Protein AF-A0A7S0V007-F1 (afdb_monomer_lite)

Secondary structure (DSSP, 8-state):
-----EEEEEEEE------SS-----PPP--PPPP--------------PPP-PPPPHHHHHHHHHHHHHHHHHHHHHHHHHHHHT-HHHHHHHHHHH-S-GGG-HHHHHHHHHHH-HHIIIIITTTS-------HHHHHHHTTSS-HHHHHHHGGGSBTTTEEEEEE-TTSS--EEEEESS--SSTTSBPPHHHHHHHHTTSEEEETTHHHH-HHHHHHHHHHHHHH-S-EEEEEEEE-TT-S-SS-S---SSEEEEEEEES-------PPPPGGG--

Foldseek 3Di:
DPAQWWKKKKKFFDPPDPPDDDPDPDDDDDDDDDDDDDDDDDDDDDDDDDPDPDDPDPVRVVVVVVVVVVVVVVVVVVVVVVVVVPPVVVVVVVCVVVVDPPVRQLLLVVLQVLLVDPCNVPPNPPHDDDDPPPPPSQPPCLAQLDDLVLCQVFQQQAFQLQKWFWDQDPVPPRDIDTHTQDDDPDRRGGRHSVSVVVSQVHAKMKRWQCLVRRVSNVSNQVSNCVNVVTHMIIMMIIHHPPDPDRDPDDDDPTDIDMGTHGHDDDDDDDPDDDPVPPD

InterPro domains:
  IPR003347 JmjC domain [PF08007] (230-271)
  IPR039994 Histone lysine demethylase/ribosomal histidine hydroxylase NO66-like [PTHR13096] (100-275)

Structure (mmCIF, N/CA/C/O backbone):
data_AF-A0A7S0V007-F1
#
_entry.id   AF-A0A7S0V007-F1
#
loop_
_atom_site.group_PDB
_atom_site.id
_atom_site.type_symbol
_atom_site.label_atom_id
_atom_site.label_alt_id
_atom_site.label_comp_id
_atom_site.label_asym_id
_atom_site.label_entity_id
_atom_site.label_seq_id
_atom_site.pdbx_PDB_ins_code
_atom_site.Cartn_x
_atom_site.Cartn_y
_atom_site.Cartn_z
_atom_site.occupancy
_atom_site.B_iso_or_equiv
_atom_site.auth_seq_id
_atom_site.auth_comp_id
_atom_site.auth_asym_id
_atom_site.auth_atom_id
_atom_site.pdbx_PDB_model_num
ATOM 1 N N . MET A 1 1 ? 2.173 10.850 -22.622 1.00 29.84 1 MET A N 1
ATOM 2 C CA . MET A 1 1 ? 1.555 9.510 -22.523 1.00 29.84 1 MET A CA 1
ATOM 3 C C . MET A 1 1 ? 1.143 9.301 -21.078 1.00 29.84 1 MET A C 1
ATOM 5 O O . MET A 1 1 ? 2.007 9.082 -20.243 1.00 29.84 1 MET A O 1
ATOM 9 N N . THR A 1 2 ? -0.140 9.446 -20.757 1.00 27.94 2 THR A N 1
ATOM 10 C CA . THR A 1 2 ? -0.681 9.077 -19.444 1.00 27.94 2 THR A CA 1
ATOM 11 C C . THR A 1 2 ? -0.760 7.552 -19.390 1.00 27.94 2 THR A C 1
ATOM 13 O O . THR A 1 2 ? -1.576 6.925 -20.060 1.00 27.94 2 THR A O 1
ATOM 16 N N . CYS A 1 3 ? 0.196 6.932 -18.700 1.00 28.17 3 CYS A N 1
ATOM 17 C CA . CYS A 1 3 ? 0.261 5.483 -18.553 1.00 28.17 3 CYS A CA 1
ATOM 18 C C . CYS A 1 3 ? -0.773 5.069 -17.493 1.00 28.17 3 CYS A C 1
ATOM 20 O O . CYS A 1 3 ? -0.617 5.428 -16.329 1.00 28.17 3 CYS A O 1
ATOM 22 N N . ASN A 1 4 ? -1.824 4.342 -17.888 1.00 32.50 4 ASN A N 1
ATOM 23 C CA . ASN A 1 4 ? -2.876 3.821 -17.000 1.00 32.50 4 ASN A CA 1
ATOM 24 C C . ASN A 1 4 ? -2.352 2.644 -16.154 1.00 32.50 4 ASN A C 1
ATOM 26 O O . ASN A 1 4 ? -2.806 1.508 -16.294 1.00 32.50 4 ASN A O 1
ATOM 30 N N . LEU A 1 5 ? -1.336 2.894 -15.332 1.00 34.47 5 LEU A N 1
ATOM 31 C CA . LEU A 1 5 ? -0.821 1.932 -14.366 1.00 34.47 5 LEU A CA 1
ATOM 32 C C . LEU A 1 5 ? -1.650 1.999 -13.086 1.00 34.47 5 LEU A C 1
ATOM 34 O O . LEU A 1 5 ? -2.113 3.061 -12.672 1.00 34.47 5 LEU A O 1
ATOM 38 N N . LEU A 1 6 ? -1.854 0.835 -12.480 1.00 46.12 6 LEU A N 1
ATOM 39 C CA . LEU A 1 6 ? -2.609 0.705 -11.249 1.00 46.12 6 LEU A CA 1
ATOM 40 C C . LEU A 1 6 ? -1.677 0.820 -10.050 1.00 46.12 6 LEU A C 1
ATOM 42 O O . LEU A 1 6 ? -0.717 0.052 -9.971 1.00 46.12 6 LEU A O 1
ATOM 46 N N . LEU A 1 7 ? -2.033 1.673 -9.091 1.00 47.06 7 LEU A N 1
ATOM 47 C CA . LEU A 1 7 ? -1.313 1.814 -7.833 1.00 47.06 7 LEU A CA 1
ATOM 48 C C . LEU A 1 7 ? -2.247 1.637 -6.637 1.00 47.06 7 LEU A C 1
ATOM 50 O O . LEU A 1 7 ? -3.167 2.432 -6.447 1.00 47.06 7 LEU A O 1
ATOM 54 N N . ALA A 1 8 ? -2.003 0.604 -5.830 1.00 56.88 8 ALA A N 1
ATOM 55 C CA . ALA A 1 8 ? -2.674 0.405 -4.551 1.00 56.88 8 ALA A CA 1
ATOM 56 C C . ALA A 1 8 ? -1.653 0.497 -3.412 1.00 56.88 8 ALA A C 1
ATOM 58 O O . ALA A 1 8 ? -0.653 -0.222 -3.399 1.00 56.88 8 ALA A O 1
ATOM 59 N N . VAL A 1 9 ? -1.925 1.375 -2.454 1.00 58.59 9 VAL A N 1
ATOM 60 C CA . VAL A 1 9 ? -1.206 1.455 -1.185 1.00 58.59 9 VAL A CA 1
ATOM 61 C C . VAL A 1 9 ? -1.954 0.556 -0.209 1.00 58.59 9 VAL A C 1
ATOM 63 O O . VAL A 1 9 ? -3.102 0.828 0.137 1.00 58.59 9 VAL A O 1
ATOM 66 N N . ILE A 1 10 ? -1.333 -0.547 0.200 1.00 65.75 10 ILE A N 1
ATOM 67 C CA . ILE A 1 10 ? -1.892 -1.426 1.224 1.00 65.75 10 ILE A CA 1
ATOM 68 C C . ILE A 1 10 ? -1.185 -1.113 2.531 1.00 65.75 10 ILE A C 1
ATOM 70 O O . ILE A 1 10 ? 0.023 -1.308 2.661 1.00 65.75 10 ILE A O 1
ATOM 74 N N . VAL A 1 11 ? -1.952 -0.625 3.497 1.00 58.81 11 VAL A N 1
ATOM 75 C CA . VAL A 1 11 ? -1.478 -0.359 4.850 1.00 58.81 11 VAL A CA 1
ATOM 76 C C . VAL A 1 11 ? -1.956 -1.497 5.736 1.00 58.81 11 VAL A C 1
ATOM 78 O O . VAL A 1 11 ? -3.146 -1.628 6.008 1.00 58.81 11 VAL A O 1
ATOM 81 N N . ALA A 1 12 ? -1.032 -2.351 6.150 1.00 53.41 12 ALA A N 1
ATOM 82 C CA . ALA A 1 12 ? -1.289 -3.441 7.073 1.00 53.41 12 ALA A CA 1
ATOM 83 C C . ALA A 1 12 ? -1.041 -2.966 8.510 1.00 53.41 12 ALA A C 1
ATOM 85 O O . ALA A 1 12 ? 0.052 -2.507 8.842 1.00 53.41 12 ALA A O 1
ATOM 86 N N . ALA A 1 13 ? -2.041 -3.109 9.373 1.00 39.22 13 ALA A N 1
ATOM 87 C CA . ALA A 1 13 ? -1.898 -2.952 10.812 1.00 39.22 13 ALA A CA 1
ATOM 88 C C . ALA A 1 13 ? -1.790 -4.348 11.441 1.00 39.22 13 ALA A C 1
ATOM 90 O O . ALA A 1 13 ? -2.6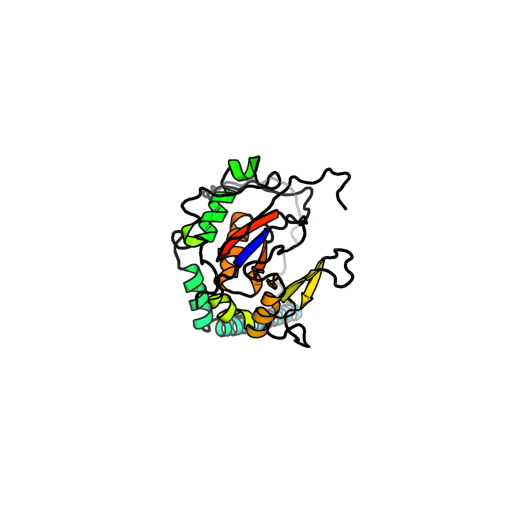65 -5.202 11.296 1.00 39.22 13 ALA A O 1
ATOM 91 N N . CYS A 1 14 ? -0.677 -4.605 12.120 1.00 30.52 14 CYS A N 1
ATOM 92 C CA . CYS A 1 14 ? -0.416 -5.889 12.756 1.00 30.52 14 CYS A CA 1
ATOM 93 C C . CYS A 1 14 ? -0.934 -5.871 14.198 1.00 30.52 14 CYS A C 1
ATOM 95 O O . CYS A 1 14 ? -0.300 -5.287 15.078 1.00 30.52 14 CYS A O 1
ATOM 97 N N . LEU A 1 15 ? -2.009 -6.607 14.484 1.00 33.56 15 LEU A N 1
ATOM 98 C CA . LEU A 1 15 ? -2.248 -7.118 15.834 1.00 33.56 15 LEU A CA 1
ATOM 99 C C . LEU A 1 15 ? -1.273 -8.277 16.079 1.00 33.56 15 LEU A C 1
ATOM 101 O O . LEU A 1 15 ? -1.602 -9.447 15.889 1.00 33.56 15 LEU A O 1
ATOM 105 N N . LEU A 1 16 ? -0.037 -7.968 16.477 1.00 29.03 16 LEU A N 1
ATOM 106 C CA . LEU A 1 16 ? 0.820 -8.998 17.062 1.00 29.03 16 LEU A CA 1
ATOM 107 C C . LEU A 1 16 ? 0.139 -9.463 18.351 1.00 29.03 16 LEU A C 1
ATOM 109 O O . LEU A 1 16 ? -0.187 -8.638 19.200 1.00 29.03 16 LEU A O 1
ATOM 113 N N . GLY A 1 17 ? -0.134 -10.766 18.445 1.00 30.41 17 GLY A N 1
ATOM 114 C CA . GLY A 1 17 ? -0.967 -11.399 19.466 1.00 30.41 17 GLY A CA 1
ATOM 115 C C . GLY A 1 17 ? -0.589 -11.081 20.913 1.00 30.41 17 GLY A C 1
ATOM 116 O O . GLY A 1 17 ? 0.005 -11.902 21.602 1.00 30.41 17 GLY A O 1
ATOM 117 N N . LEU A 1 18 ? -1.040 -9.931 21.407 1.00 28.52 18 LEU A N 1
ATOM 118 C CA . LEU A 1 18 ? -1.223 -9.639 22.820 1.00 28.52 18 LEU A CA 1
ATOM 119 C C . LEU A 1 18 ? -2.591 -10.182 23.235 1.00 28.52 18 LEU A C 1
ATOM 121 O O . LEU A 1 18 ? -3.541 -9.450 23.514 1.00 28.52 18 LEU A O 1
ATOM 125 N N . THR A 1 19 ? -2.714 -11.507 23.261 1.00 34.88 19 THR A N 1
ATOM 126 C CA . THR A 1 19 ? -3.767 -12.135 24.053 1.00 34.88 19 THR A CA 1
ATOM 127 C C . THR A 1 19 ? -3.473 -11.830 25.521 1.00 34.88 19 THR A C 1
ATOM 129 O O . THR A 1 19 ? -2.542 -12.381 26.095 1.00 34.88 19 THR A O 1
ATOM 132 N N . HIS A 1 20 ? -4.281 -10.933 26.089 1.00 35.91 20 HIS A N 1
ATOM 133 C CA . HIS A 1 20 ? -4.373 -10.594 27.514 1.00 35.91 20 HIS A CA 1
ATOM 134 C C . HIS A 1 20 ? -3.161 -9.878 28.131 1.00 35.91 20 HIS A C 1
ATOM 136 O O . HIS A 1 20 ? -2.373 -10.490 28.839 1.00 35.91 20 HIS A O 1
ATOM 142 N N . ALA A 1 21 ? -3.089 -8.553 27.965 1.00 35.03 21 ALA A N 1
ATOM 143 C CA . ALA A 1 21 ? -3.032 -7.589 29.076 1.00 35.03 21 ALA A CA 1
ATOM 144 C C . ALA A 1 21 ? -2.819 -6.157 28.543 1.00 35.03 21 ALA A C 1
ATOM 146 O O . ALA A 1 21 ? -1.992 -5.933 27.670 1.00 35.03 21 ALA A O 1
ATOM 147 N N . PHE A 1 22 ? -3.547 -5.200 29.130 1.00 32.41 22 PHE A N 1
ATOM 148 C CA . PHE A 1 22 ? -3.401 -3.742 28.984 1.00 32.41 22 PHE A CA 1
ATOM 149 C C . PHE A 1 22 ? -3.787 -3.099 27.641 1.00 32.41 22 PHE A C 1
ATOM 151 O O . PHE A 1 22 ? -2.962 -2.514 26.952 1.00 32.41 22 PHE A O 1
ATOM 158 N N . ALA A 1 23 ? -5.093 -3.033 27.372 1.00 29.19 23 ALA A N 1
ATOM 159 C CA . ALA A 1 23 ? -5.655 -1.811 26.796 1.00 29.19 23 ALA A CA 1
ATOM 160 C C . ALA A 1 23 ? -6.138 -0.925 27.963 1.00 29.19 23 ALA A C 1
ATOM 162 O O . ALA A 1 23 ? -7.141 -1.272 28.594 1.00 29.19 23 ALA A O 1
ATOM 163 N N . PRO A 1 24 ? -5.448 0.170 28.335 1.00 33.00 24 PRO A N 1
ATOM 164 C CA . PRO A 1 24 ? -6.061 1.163 29.203 1.00 33.00 24 PRO A CA 1
ATOM 165 C C . PRO A 1 24 ? -7.106 1.948 28.389 1.00 33.00 24 PRO A C 1
ATOM 167 O O . PRO A 1 24 ? -6.925 2.152 27.187 1.00 33.00 24 PRO A O 1
ATOM 170 N N . PRO A 1 25 ? -8.210 2.396 29.009 1.00 36.44 25 PRO A N 1
ATOM 171 C CA . PRO A 1 25 ? -9.193 3.208 28.310 1.00 36.44 25 PRO A CA 1
ATOM 172 C C . PRO A 1 25 ? -8.555 4.538 27.893 1.00 36.44 25 PRO A C 1
ATOM 174 O O . PRO A 1 25 ? -7.827 5.152 28.677 1.00 36.44 25 PRO A O 1
ATOM 177 N N . LEU A 1 26 ? -8.859 4.983 26.672 1.00 36.09 26 LEU A N 1
ATOM 178 C CA . LEU A 1 26 ? -8.547 6.321 26.168 1.00 36.09 26 LEU A CA 1
ATOM 179 C C . LEU A 1 26 ? -9.011 7.365 27.203 1.00 36.09 26 LEU A C 1
ATOM 181 O O . LEU A 1 26 ? -10.211 7.556 27.406 1.00 36.09 26 LEU A O 1
ATOM 185 N N . ARG A 1 27 ? -8.068 8.002 27.911 1.00 34.12 27 ARG A N 1
ATOM 186 C CA . ARG A 1 27 ? -8.356 9.079 28.871 1.00 34.12 27 ARG A CA 1
ATOM 187 C C . ARG A 1 27 ? -8.367 10.429 28.158 1.00 34.12 27 ARG A C 1
ATOM 189 O O . ARG A 1 27 ? -7.427 10.768 27.448 1.00 34.12 27 ARG A O 1
ATOM 196 N N . ALA A 1 28 ? -9.424 11.197 28.413 1.00 34.75 28 ALA A N 1
ATOM 197 C CA . ALA A 1 28 ? -9.561 12.608 28.056 1.00 34.75 28 ALA A CA 1
ATOM 198 C C . ALA A 1 28 ? -8.486 13.491 28.742 1.00 34.75 28 ALA A C 1
ATOM 200 O O . ALA A 1 28 ? -7.957 13.097 29.789 1.00 34.75 28 ALA A O 1
ATOM 201 N N . PRO A 1 29 ? -8.159 14.679 28.194 1.00 38.47 29 PRO A N 1
ATOM 202 C CA . PRO A 1 29 ? -7.025 15.471 28.656 1.00 38.47 29 PRO A CA 1
ATOM 203 C C . PRO A 1 29 ? -7.335 16.314 29.910 1.00 38.47 29 PRO A C 1
ATOM 205 O O . PRO A 1 29 ? -8.337 17.014 29.985 1.00 38.47 29 PRO A O 1
ATOM 208 N N . PHE A 1 30 ? -6.402 16.228 30.865 1.00 32.28 30 PHE A N 1
ATOM 209 C CA . PHE A 1 30 ? -5.948 17.227 31.846 1.00 32.28 30 PHE A CA 1
ATOM 210 C C . PHE A 1 30 ? -6.975 18.095 32.608 1.00 32.28 30 PHE A C 1
ATOM 212 O O . PHE A 1 30 ? -7.340 19.188 32.187 1.00 32.28 30 PHE A O 1
ATOM 219 N N . GLY A 1 31 ? -7.282 17.669 33.842 1.00 30.53 31 GLY A N 1
ATOM 220 C CA . GLY A 1 31 ? -7.688 18.535 34.957 1.00 30.53 31 GLY A CA 1
ATOM 221 C C . GLY A 1 31 ? -6.542 18.683 35.974 1.00 30.53 31 GLY A C 1
ATOM 222 O O . GLY A 1 31 ? -5.837 17.715 36.253 1.00 30.53 31 GLY A O 1
ATOM 223 N N . ALA A 1 32 ? -6.343 19.905 36.473 1.00 33.62 32 ALA A N 1
ATOM 224 C CA . ALA A 1 32 ? -5.236 20.383 37.314 1.00 33.62 32 ALA A CA 1
ATOM 225 C C . ALA A 1 32 ? -5.002 19.614 38.642 1.00 33.62 32 ALA A C 1
ATOM 227 O O . ALA A 1 32 ? -5.929 18.995 39.166 1.00 33.62 32 ALA A O 1
ATOM 228 N N . PRO A 1 33 ? -3.795 19.695 39.250 1.00 35.41 33 PRO A N 1
ATOM 229 C CA . PRO A 1 33 ? -3.521 19.044 40.526 1.00 35.41 33 PRO A CA 1
ATOM 230 C C . PRO A 1 33 ? -3.997 19.891 41.715 1.00 35.41 33 PRO A C 1
ATOM 232 O O . PRO A 1 33 ? -3.494 20.984 41.968 1.00 35.41 33 PRO A O 1
ATOM 235 N N . SER A 1 34 ? -4.918 19.335 42.499 1.00 32.75 34 SER A N 1
ATOM 236 C CA . SER A 1 34 ? -5.174 19.737 43.882 1.00 32.75 34 SER A CA 1
ATOM 237 C C . SER A 1 34 ? -4.339 18.875 44.837 1.00 32.75 34 SER A C 1
ATOM 239 O O . SER A 1 34 ? -4.504 17.656 44.893 1.00 32.75 34 SER A O 1
ATOM 241 N N . THR A 1 35 ? -3.467 19.508 45.620 1.00 37.22 35 THR A N 1
ATOM 242 C CA . THR A 1 35 ? -2.984 19.021 46.929 1.00 37.22 35 THR A CA 1
ATOM 243 C C . THR A 1 35 ? -4.184 18.735 47.855 1.00 37.22 35 THR A C 1
ATOM 245 O O . THR A 1 35 ? -5.215 19.388 47.669 1.00 37.22 35 THR A O 1
ATOM 248 N N . PRO A 1 36 ? -4.108 17.830 48.871 1.00 45.50 36 PRO A N 1
ATOM 249 C CA . PRO A 1 36 ? -3.311 18.132 50.072 1.00 45.50 36 PRO A CA 1
ATOM 250 C C . PRO A 1 36 ? -2.830 16.957 50.979 1.00 45.50 36 PRO A C 1
ATOM 252 O O . PRO A 1 36 ? -3.256 15.815 50.887 1.00 45.50 36 PRO A O 1
ATOM 255 N N . PHE A 1 37 ? -1.972 17.349 51.930 1.00 30.16 37 PHE A N 1
ATOM 256 C CA . PHE A 1 37 ? -1.904 16.938 53.347 1.00 30.16 37 PHE A CA 1
ATOM 257 C C . PHE A 1 37 ? -1.515 15.509 53.807 1.00 30.16 37 PHE A C 1
ATOM 259 O O . PHE A 1 37 ? -2.292 14.563 53.822 1.00 30.16 37 PHE A O 1
ATOM 266 N N . ILE A 1 38 ? -0.295 15.472 54.360 1.00 37.91 38 ILE A N 1
ATOM 267 C CA . ILE A 1 38 ? 0.223 14.836 55.593 1.00 37.91 38 ILE A CA 1
ATOM 268 C C . ILE A 1 38 ? -0.746 13.991 56.451 1.00 37.91 38 ILE A C 1
ATOM 270 O O . ILE A 1 38 ? -1.718 14.510 56.998 1.00 37.91 38 ILE A O 1
ATOM 274 N N . LYS A 1 39 ? -0.287 12.781 56.821 1.00 32.50 39 LYS A N 1
ATOM 275 C CA . LYS A 1 39 ? -0.414 12.251 58.195 1.00 32.50 39 LYS A CA 1
ATOM 276 C C . LYS A 1 39 ? 0.873 11.549 58.660 1.00 32.50 39 LYS A C 1
ATOM 278 O O . LYS A 1 39 ? 1.342 10.601 58.042 1.00 32.50 39 LYS A O 1
ATOM 283 N N . ARG A 1 40 ? 1.428 12.065 59.763 1.00 38.84 40 ARG A N 1
ATOM 284 C CA . ARG A 1 40 ? 2.436 11.450 60.644 1.00 38.84 40 ARG A CA 1
ATOM 285 C C . ARG A 1 40 ? 1.748 10.470 61.592 1.00 38.84 40 ARG A C 1
ATOM 287 O O . ARG A 1 40 ? 0.769 10.890 62.188 1.00 38.84 40 ARG A O 1
ATOM 294 N N . GLU A 1 41 ? 2.370 9.320 61.846 1.00 33.47 41 GLU A N 1
ATOM 295 C CA . GLU A 1 41 ? 2.436 8.572 63.123 1.00 33.47 41 GLU A CA 1
ATOM 296 C C . GLU A 1 41 ? 3.593 7.555 62.989 1.00 33.47 41 GLU A C 1
ATOM 298 O O . GLU A 1 41 ? 3.948 7.194 61.873 1.00 33.47 41 GLU A O 1
ATOM 303 N N . ALA A 1 42 ? 4.230 6.979 64.004 1.00 38.28 42 ALA A N 1
ATOM 304 C CA . ALA A 1 42 ? 4.681 7.393 65.327 1.00 38.28 42 ALA A CA 1
ATOM 305 C C . ALA A 1 42 ? 5.699 6.310 65.767 1.00 38.28 42 ALA A C 1
ATOM 307 O O . ALA A 1 42 ? 5.571 5.152 65.385 1.00 38.28 42 ALA A O 1
ATOM 308 N N . GLY A 1 43 ? 6.670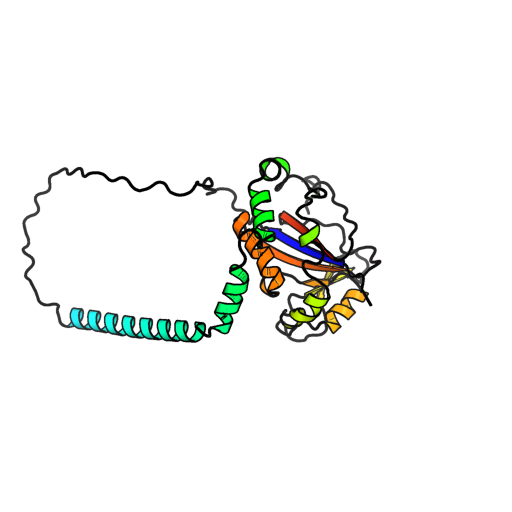 6.666 66.613 1.00 37.22 43 GLY A N 1
ATOM 309 C CA . GLY A 1 43 ? 7.306 5.710 67.533 1.00 37.22 43 GLY A CA 1
ATOM 310 C C . GLY A 1 43 ? 8.482 4.872 67.013 1.00 37.22 43 GLY A C 1
ATOM 311 O O . GLY A 1 43 ? 8.317 3.780 66.488 1.00 37.22 43 GLY A O 1
ATOM 312 N N . GLY A 1 44 ? 9.705 5.318 67.312 1.00 36.12 44 GLY A N 1
ATOM 313 C CA . GLY A 1 44 ? 10.900 4.481 67.181 1.00 36.12 44 GLY A CA 1
ATOM 314 C C . GLY A 1 44 ? 12.166 5.175 67.669 1.00 36.12 44 GLY A C 1
ATOM 315 O O . GLY A 1 44 ? 12.909 5.745 66.877 1.00 36.12 44 GLY A O 1
ATOM 316 N N . ARG A 1 45 ? 12.425 5.141 68.985 1.00 49.16 45 ARG A N 1
ATOM 317 C CA . ARG A 1 45 ? 13.684 5.611 69.590 1.00 49.16 45 ARG A CA 1
ATOM 318 C C . ARG A 1 45 ? 14.870 4.852 68.981 1.00 49.16 45 ARG A C 1
ATOM 320 O O . ARG A 1 45 ? 15.081 3.687 69.306 1.00 49.16 45 ARG A O 1
ATOM 327 N N . ARG A 1 46 ? 15.699 5.526 68.181 1.00 44.25 46 ARG A N 1
ATOM 328 C CA . ARG A 1 46 ? 17.078 5.097 67.907 1.00 44.25 46 ARG A CA 1
ATOM 329 C C . ARG A 1 46 ? 18.042 6.139 68.455 1.00 44.25 46 ARG A C 1
ATOM 331 O O . ARG A 1 46 ? 17.908 7.331 68.198 1.00 44.25 46 ARG A O 1
ATOM 338 N N . ARG A 1 47 ? 18.960 5.657 69.294 1.00 43.81 47 ARG A N 1
ATOM 339 C CA . ARG A 1 47 ? 20.020 6.432 69.942 1.00 43.81 47 ARG A CA 1
ATOM 340 C C . ARG A 1 47 ? 20.850 7.126 68.865 1.00 43.81 47 ARG A C 1
ATOM 342 O O . ARG A 1 47 ? 21.255 6.489 67.896 1.00 43.81 47 ARG A O 1
ATOM 349 N N . GLY A 1 48 ? 21.057 8.426 69.048 1.00 38.66 48 GLY A N 1
ATOM 350 C CA . GLY A 1 48 ? 21.804 9.266 68.127 1.00 38.66 48 GLY A CA 1
ATOM 351 C C . GLY A 1 48 ? 23.254 8.817 68.010 1.00 38.66 48 GLY A C 1
ATOM 352 O O . GLY A 1 48 ? 24.018 8.911 68.966 1.00 38.66 48 GLY A O 1
ATOM 353 N N . ILE A 1 49 ? 23.629 8.382 66.812 1.00 45.84 49 ILE A N 1
ATOM 354 C CA . ILE A 1 49 ? 25.003 8.480 66.336 1.00 45.84 49 ILE A CA 1
ATOM 355 C C . ILE A 1 49 ? 25.089 9.875 65.722 1.00 45.84 49 ILE A C 1
ATOM 357 O O . ILE A 1 49 ? 24.437 10.147 64.715 1.00 45.84 49 ILE A O 1
ATOM 361 N N . ARG A 1 50 ? 25.819 10.793 66.367 1.00 47.78 50 ARG A N 1
ATOM 362 C CA . ARG A 1 50 ? 26.171 12.068 65.731 1.00 47.78 50 ARG A CA 1
ATOM 363 C C . ARG A 1 50 ? 27.037 11.735 64.509 1.00 47.78 50 ARG A C 1
ATOM 365 O O . ARG A 1 50 ? 28.074 11.100 64.706 1.00 47.78 50 ARG A O 1
ATOM 372 N N . PRO A 1 51 ? 26.667 12.137 63.281 1.00 42.66 51 PRO A N 1
ATOM 373 C CA . PRO A 1 51 ? 27.603 12.079 62.176 1.00 42.66 51 PRO A CA 1
ATOM 374 C C . PRO A 1 51 ? 28.706 13.093 62.470 1.00 42.66 51 PRO A C 1
ATOM 376 O O . PRO A 1 51 ? 28.450 14.285 62.636 1.00 42.66 51 PRO A O 1
ATOM 379 N N . VAL A 1 52 ? 29.932 12.598 62.601 1.00 58.03 52 VAL A N 1
ATOM 380 C CA . VAL A 1 52 ? 31.123 13.443 62.578 1.00 58.03 52 VAL A CA 1
ATOM 381 C C . VAL A 1 52 ? 31.200 14.025 61.161 1.00 58.03 52 VAL A C 1
ATOM 383 O O . VAL A 1 52 ? 31.126 13.241 60.211 1.00 58.03 52 VAL A O 1
ATOM 386 N N . PRO A 1 53 ? 31.312 15.352 60.972 1.00 48.34 53 PRO A N 1
ATOM 387 C CA . PRO A 1 53 ? 31.541 15.934 59.656 1.00 48.34 53 PRO A CA 1
ATOM 388 C C . PRO A 1 53 ? 32.977 15.599 59.238 1.00 48.34 53 PRO A C 1
ATOM 390 O O . PRO A 1 53 ? 33.911 16.360 59.471 1.00 48.34 53 PRO A O 1
ATOM 393 N N . GLY A 1 54 ? 33.172 14.397 58.705 1.00 54.62 54 GLY A N 1
ATOM 394 C CA . GLY A 1 54 ? 34.412 14.008 58.058 1.00 54.62 54 GLY A CA 1
ATOM 395 C C . GLY A 1 54 ? 34.410 14.573 56.649 1.00 54.62 54 GLY A C 1
ATOM 396 O O . GLY A 1 54 ? 33.500 14.278 55.873 1.00 54.62 54 GLY A O 1
ATOM 397 N N . SER A 1 55 ? 35.413 15.385 56.321 1.00 56.75 55 SER A N 1
ATOM 398 C CA . SER A 1 55 ? 35.707 15.762 54.940 1.00 56.75 55 SER A CA 1
ATOM 399 C C . SER A 1 55 ? 35.700 14.505 54.058 1.00 56.75 55 SER A C 1
ATOM 401 O O . SER A 1 55 ? 36.207 13.470 54.508 1.00 56.75 55 SER A O 1
ATOM 403 N N . PRO A 1 56 ? 35.138 14.553 52.835 1.00 63.69 56 PRO A N 1
ATOM 404 C CA . PRO A 1 56 ? 35.134 13.400 51.946 1.00 63.69 56 PRO A CA 1
ATOM 405 C C . PRO A 1 56 ? 36.555 12.857 51.818 1.00 63.69 56 PRO A C 1
ATOM 407 O O . PRO A 1 56 ? 37.488 13.606 51.518 1.00 63.69 56 PRO A O 1
ATOM 410 N N . GLY A 1 57 ? 36.731 11.566 52.104 1.00 61.28 57 GLY A N 1
ATOM 411 C CA . GLY A 1 57 ? 38.030 10.924 51.955 1.00 61.28 57 GLY A CA 1
ATOM 412 C C . GLY A 1 57 ? 38.532 11.076 50.511 1.00 61.28 57 GLY A C 1
ATOM 413 O O . GLY A 1 57 ? 37.714 11.153 49.591 1.00 61.28 57 GLY A O 1
ATOM 414 N N . PRO A 1 58 ? 39.854 11.088 50.281 1.00 66.50 58 PRO A N 1
ATOM 415 C CA . PRO A 1 58 ? 40.450 11.357 48.967 1.00 66.50 58 PRO A CA 1
ATOM 416 C C . PRO A 1 58 ? 39.896 10.471 47.837 1.00 66.50 58 PRO A C 1
ATOM 418 O O . PRO A 1 58 ? 39.766 10.926 46.706 1.00 66.50 58 PRO A O 1
ATOM 421 N N . LEU A 1 59 ? 39.471 9.244 48.156 1.00 59.03 59 LEU A N 1
ATOM 422 C CA . LEU A 1 59 ? 38.803 8.328 47.226 1.00 59.03 59 LEU A CA 1
ATOM 423 C C . LEU A 1 59 ? 37.404 8.804 46.789 1.00 59.03 59 LEU A C 1
ATOM 425 O O . LEU A 1 59 ? 37.066 8.700 45.616 1.00 59.03 59 LEU A O 1
ATOM 429 N N . HIS A 1 60 ? 36.602 9.366 47.697 1.00 67.69 60 HIS A N 1
ATOM 430 C CA . HIS A 1 60 ? 35.279 9.910 47.367 1.00 67.69 60 HIS A CA 1
ATOM 431 C C . HIS A 1 60 ? 35.399 11.185 46.521 1.00 67.69 60 HIS A C 1
ATOM 433 O O . HIS A 1 60 ? 34.629 11.388 45.586 1.00 67.69 60 HIS A O 1
ATOM 439 N N . THR A 1 61 ? 36.391 12.029 46.814 1.00 70.00 61 THR A N 1
ATOM 440 C CA . THR A 1 61 ? 36.686 13.230 46.018 1.00 70.00 61 THR A CA 1
ATOM 441 C C . THR A 1 61 ? 37.138 12.867 44.602 1.00 70.00 61 THR A C 1
ATOM 443 O O . THR A 1 61 ? 36.631 13.444 43.644 1.00 70.00 61 THR A O 1
ATOM 446 N N . ALA A 1 62 ? 38.009 11.863 44.459 1.00 66.44 62 ALA A N 1
ATOM 447 C CA . ALA A 1 62 ? 38.471 11.382 43.158 1.00 66.44 62 ALA A CA 1
ATOM 448 C C . ALA A 1 62 ? 37.338 10.760 42.320 1.00 66.44 62 ALA A C 1
ATOM 450 O O . ALA A 1 62 ? 37.232 11.041 41.129 1.00 66.44 62 ALA A O 1
ATOM 451 N N . VAL A 1 63 ? 36.450 9.967 42.936 1.00 68.94 63 VAL A N 1
ATOM 452 C CA . VAL A 1 63 ? 35.274 9.402 42.246 1.00 68.94 63 VAL A CA 1
ATOM 453 C C . VAL A 1 63 ? 34.336 10.509 41.767 1.00 68.94 63 VAL A C 1
ATOM 455 O O . VAL A 1 63 ? 33.905 10.470 40.619 1.00 68.94 63 VAL A O 1
ATOM 458 N N . MET A 1 64 ? 34.072 11.521 42.600 1.00 74.25 64 MET A N 1
ATOM 459 C CA . MET A 1 64 ? 33.218 12.655 42.228 1.00 74.25 64 MET A CA 1
ATOM 460 C C . MET A 1 64 ? 33.814 13.488 41.084 1.00 74.25 64 MET A C 1
ATOM 462 O O . MET A 1 64 ? 33.081 13.896 40.182 1.00 74.25 64 MET A O 1
ATOM 466 N N . GLN A 1 65 ? 35.136 13.696 41.081 1.00 73.75 65 GLN A N 1
ATOM 467 C CA . GLN A 1 65 ? 35.844 14.380 39.993 1.00 73.75 65 GLN A CA 1
ATOM 468 C C . GLN A 1 65 ? 35.769 13.595 38.679 1.00 73.75 65 GLN A C 1
ATOM 470 O O . GLN A 1 65 ? 35.392 14.171 37.663 1.00 73.75 65 GLN A O 1
ATOM 475 N N . LEU A 1 66 ? 36.007 12.281 38.711 1.00 71.19 66 LEU A N 1
ATOM 476 C CA . LEU A 1 66 ? 35.887 11.420 37.530 1.00 71.19 66 LEU A CA 1
ATOM 477 C C . LEU A 1 66 ? 34.458 11.396 36.971 1.00 71.19 66 LEU A C 1
ATOM 479 O O . LEU A 1 66 ? 34.273 11.464 35.758 1.00 71.19 66 LEU A O 1
ATOM 483 N N . THR A 1 67 ? 33.430 11.356 37.829 1.00 69.00 67 THR A N 1
ATOM 484 C CA . THR A 1 67 ? 32.037 11.462 37.365 1.00 69.00 67 THR A CA 1
ATOM 485 C C . THR A 1 67 ? 31.720 12.831 36.770 1.00 69.00 67 THR A C 1
ATOM 487 O O . THR A 1 67 ? 31.002 12.902 35.775 1.00 69.00 67 THR A O 1
ATOM 490 N N . ALA A 1 68 ? 32.263 13.918 37.326 1.00 77.69 68 ALA A N 1
ATOM 491 C CA . ALA A 1 68 ? 32.055 15.262 36.793 1.00 77.69 68 ALA A CA 1
ATOM 492 C C . ALA A 1 68 ? 32.733 15.446 35.424 1.00 77.69 68 ALA A C 1
ATOM 494 O O . ALA A 1 68 ? 32.131 16.005 34.509 1.00 77.69 68 ALA A O 1
ATOM 495 N N . GLU A 1 69 ? 33.950 14.925 35.255 1.00 83.31 69 GLU A N 1
ATOM 496 C CA . GLU A 1 69 ? 34.675 14.939 33.980 1.00 83.31 69 GLU A CA 1
ATOM 497 C C . GLU A 1 69 ? 33.972 14.088 32.916 1.00 83.31 69 GLU A C 1
ATOM 499 O O . GLU A 1 69 ? 33.764 14.559 31.798 1.00 83.31 69 GLU A O 1
ATOM 504 N N . ALA A 1 70 ? 33.512 12.885 33.274 1.00 73.69 70 ALA A N 1
ATOM 505 C CA . ALA A 1 70 ? 32.750 12.026 32.367 1.00 73.69 70 ALA A CA 1
ATOM 506 C C . ALA A 1 70 ? 31.418 12.664 31.935 1.00 73.69 70 ALA A C 1
ATOM 508 O O . ALA A 1 70 ? 31.035 12.568 30.770 1.00 73.69 70 ALA A O 1
ATOM 509 N N . THR A 1 71 ? 30.733 13.353 32.853 1.00 73.69 71 THR A N 1
ATOM 510 C CA . THR A 1 71 ? 29.484 14.070 32.543 1.00 73.69 71 THR A CA 1
ATOM 511 C C . THR A 1 71 ? 29.749 15.227 31.581 1.00 73.69 71 THR A C 1
ATOM 513 O O . THR A 1 71 ? 29.022 15.394 30.607 1.00 73.69 71 THR A O 1
ATOM 516 N N . LYS A 1 72 ? 30.840 15.970 31.787 1.00 85.06 72 LYS A N 1
ATOM 517 C CA . LYS A 1 72 ? 31.230 17.094 30.929 1.00 85.06 72 LYS A CA 1
ATOM 518 C C . LYS A 1 72 ? 31.627 16.653 29.516 1.00 85.06 72 LYS A C 1
ATOM 520 O O . LYS A 1 72 ? 31.289 17.329 28.546 1.00 85.06 72 LYS A O 1
ATOM 525 N N . GLU A 1 73 ? 32.319 15.522 29.380 1.00 84.06 73 GLU A N 1
ATOM 526 C CA . GLU A 1 73 ? 32.621 14.952 28.060 1.00 84.06 73 GLU A CA 1
ATOM 527 C C . GLU A 1 73 ? 31.362 14.418 27.366 1.00 84.06 73 GLU A C 1
ATOM 529 O O . GLU A 1 73 ? 31.194 14.621 26.164 1.00 84.06 73 GLU A O 1
ATOM 534 N N . LEU A 1 74 ? 30.425 13.821 28.110 1.00 64.62 74 LEU A N 1
ATOM 535 C CA . LEU A 1 74 ? 29.141 13.397 27.552 1.00 64.62 74 LEU A CA 1
ATOM 536 C C . LEU A 1 74 ? 28.311 14.593 27.060 1.00 64.62 74 LEU A C 1
ATOM 538 O O . LEU A 1 74 ? 27.797 14.558 25.944 1.00 64.62 74 LEU A O 1
ATOM 542 N N . GLU A 1 75 ? 28.228 15.669 27.845 1.00 79.12 75 GLU A N 1
ATOM 543 C CA . GLU A 1 75 ? 27.564 16.919 27.450 1.00 79.12 75 GLU A CA 1
ATOM 544 C C . GLU A 1 75 ? 28.183 17.511 26.181 1.00 79.12 75 GLU A C 1
ATOM 546 O O . GLU A 1 75 ? 27.466 17.932 25.275 1.00 79.12 75 GLU A O 1
ATOM 551 N N . LYS A 1 76 ? 29.515 17.490 26.069 1.00 83.94 76 LYS A N 1
ATOM 552 C CA . LYS A 1 76 ? 30.230 17.966 24.881 1.00 83.94 76 LYS A CA 1
ATOM 553 C C . LYS A 1 76 ? 29.912 17.128 23.642 1.00 83.94 76 LYS A C 1
ATOM 555 O O . LYS A 1 76 ? 29.668 17.701 22.581 1.00 83.94 76 LYS A O 1
ATOM 560 N N . VAL A 1 77 ? 29.870 15.799 23.765 1.00 72.94 77 VAL A N 1
ATOM 561 C CA . VAL A 1 77 ? 29.494 14.895 22.663 1.00 72.94 77 VAL A CA 1
ATOM 562 C C . VAL A 1 77 ? 28.042 15.117 22.248 1.00 72.94 77 VAL A C 1
ATOM 564 O O . VAL A 1 77 ? 27.766 15.234 21.056 1.00 72.94 77 VAL A O 1
ATOM 567 N N . VAL A 1 78 ? 27.120 15.236 23.208 1.00 66.06 78 VAL A N 1
ATOM 568 C CA . VAL A 1 78 ? 25.707 15.537 22.932 1.00 66.06 78 VAL A CA 1
ATOM 569 C C . VAL A 1 78 ? 25.576 16.878 22.219 1.00 66.06 78 VAL A C 1
ATOM 571 O O . VAL A 1 78 ? 24.891 16.953 21.206 1.00 66.06 78 VAL A O 1
ATOM 574 N N . GLN A 1 79 ? 26.283 17.918 22.663 1.00 69.62 79 GLN A N 1
ATOM 575 C CA . GLN A 1 79 ? 26.216 19.234 22.032 1.00 69.62 79 GLN A CA 1
ATOM 576 C C . GLN A 1 79 ? 26.831 19.252 20.627 1.00 69.62 79 GLN A C 1
ATOM 578 O O . GLN A 1 79 ? 26.343 19.965 19.754 1.00 69.62 79 GLN A O 1
ATOM 583 N N . GLN A 1 80 ? 27.867 18.444 20.389 1.00 73.94 80 GLN A N 1
ATOM 584 C CA . GLN A 1 80 ? 28.478 18.268 19.073 1.00 73.94 80 GLN A CA 1
ATOM 585 C C . GLN A 1 80 ? 27.579 17.470 18.111 1.00 73.94 80 GLN A C 1
ATOM 587 O O . GLN A 1 80 ? 27.577 17.730 16.911 1.00 73.94 80 GLN A O 1
ATOM 592 N N . GLN A 1 81 ? 26.791 16.522 18.629 1.00 65.94 81 GLN A N 1
ATOM 593 C CA . GLN A 1 81 ? 25.772 15.806 17.854 1.00 65.94 81 GLN A CA 1
ATOM 594 C C . GLN A 1 81 ? 24.538 16.681 17.598 1.00 65.94 81 GLN A C 1
ATOM 596 O O . GLN A 1 81 ? 24.002 16.699 16.498 1.00 65.94 81 GLN A O 1
ATOM 601 N N . LEU A 1 82 ? 24.102 17.475 18.575 1.00 59.22 82 LEU A N 1
ATOM 602 C CA . LEU A 1 82 ? 23.012 18.429 18.378 1.00 59.22 82 LEU A CA 1
ATOM 603 C C . LEU A 1 82 ? 23.390 19.508 17.360 1.00 59.22 82 LEU A C 1
ATOM 605 O O . LEU A 1 82 ? 22.547 19.892 16.556 1.00 59.22 82 LEU A O 1
ATOM 609 N N . SER A 1 83 ? 24.647 19.961 17.338 1.00 66.00 83 SER A N 1
ATOM 610 C CA . SER A 1 83 ? 25.116 20.922 16.336 1.00 66.00 83 SER A CA 1
ATOM 611 C C . SER A 1 83 ? 25.319 20.308 14.947 1.00 66.00 83 SER A C 1
ATOM 613 O O . SER A 1 83 ? 25.143 21.019 13.962 1.00 66.00 83 SER A O 1
ATOM 615 N N . SER A 1 84 ? 25.614 19.005 14.839 1.00 59.53 84 SER A N 1
ATOM 616 C CA . SER A 1 84 ? 25.644 18.303 13.546 1.00 59.53 84 SER A CA 1
ATOM 617 C C . SER A 1 84 ? 24.241 18.010 12.996 1.00 59.53 84 SER A C 1
ATOM 619 O O . SER A 1 84 ? 24.045 18.025 11.781 1.00 59.53 84 SER A O 1
ATOM 621 N N . VAL A 1 85 ? 23.252 17.801 13.875 1.00 52.66 85 VAL A N 1
ATOM 622 C CA . VAL A 1 85 ? 21.826 17.669 13.521 1.00 52.66 85 VAL A CA 1
ATOM 623 C C . VAL A 1 85 ? 21.191 19.034 13.224 1.00 52.66 85 VAL A C 1
ATOM 625 O O . VAL A 1 85 ? 20.294 19.123 12.391 1.00 52.66 85 VAL A O 1
ATOM 628 N N . ALA A 1 86 ? 21.705 20.118 13.815 1.00 48.00 86 ALA A N 1
ATOM 629 C CA . ALA A 1 86 ? 21.317 21.502 13.530 1.00 48.00 86 ALA A CA 1
ATOM 630 C C . ALA A 1 86 ? 21.814 22.037 12.169 1.00 48.00 86 ALA A C 1
ATOM 632 O O . ALA A 1 86 ? 21.840 23.252 11.958 1.00 48.00 86 ALA A O 1
ATOM 633 N N . ASN A 1 87 ? 22.154 21.160 11.218 1.00 51.00 87 ASN A N 1
ATOM 634 C CA . ASN A 1 87 ? 22.086 21.516 9.805 1.00 51.00 87 ASN A CA 1
ATOM 635 C C . ASN A 1 87 ? 20.621 21.839 9.490 1.00 51.00 87 ASN A C 1
ATOM 637 O O . ASN A 1 87 ? 19.799 20.947 9.270 1.00 51.00 87 ASN A O 1
ATOM 641 N N . ALA A 1 88 ? 20.305 23.134 9.540 1.00 46.91 88 ALA A N 1
ATOM 642 C CA . ALA A 1 88 ? 18.962 23.690 9.463 1.00 46.91 88 ALA A CA 1
ATOM 643 C C . ALA A 1 88 ? 18.121 23.101 8.317 1.00 46.91 88 ALA A C 1
ATOM 645 O O . ALA A 1 88 ? 16.931 22.911 8.506 1.00 46.91 88 ALA A O 1
ATOM 646 N N . GLU A 1 89 ? 18.721 22.688 7.196 1.00 48.28 89 GLU A N 1
ATOM 647 C CA . GLU A 1 89 ? 18.006 22.073 6.067 1.00 48.28 89 GLU A CA 1
ATOM 648 C C . GLU A 1 89 ? 17.260 20.764 6.400 1.00 48.28 89 GLU A C 1
ATOM 650 O O . GLU A 1 89 ? 16.200 20.506 5.829 1.00 48.28 89 GLU A O 1
ATOM 655 N N . ALA A 1 90 ? 17.766 19.924 7.312 1.00 45.22 90 ALA A N 1
ATOM 656 C CA . ALA A 1 90 ? 17.110 18.653 7.650 1.00 45.22 90 ALA A CA 1
ATOM 657 C C . ALA A 1 90 ? 15.924 18.855 8.611 1.00 45.22 90 ALA A C 1
ATOM 659 O O . ALA A 1 90 ? 14.885 18.199 8.487 1.00 45.22 90 ALA A O 1
ATOM 660 N N . LEU A 1 91 ? 16.056 19.799 9.546 1.00 42.12 91 LEU A N 1
ATOM 661 C CA . LEU A 1 91 ? 14.990 20.153 10.480 1.00 42.12 91 LEU A CA 1
ATOM 662 C C . LEU A 1 91 ? 13.914 21.016 9.808 1.00 42.12 91 LEU A C 1
ATOM 664 O O . LEU A 1 91 ? 12.739 20.862 10.127 1.00 42.12 91 LEU A O 1
ATOM 668 N N . ASP A 1 92 ? 14.292 21.860 8.847 1.00 45.66 92 ASP A N 1
ATOM 669 C CA . ASP A 1 92 ? 13.378 22.715 8.084 1.00 45.66 92 ASP A CA 1
ATOM 670 C C . ASP A 1 92 ? 12.460 21.881 7.176 1.00 45.66 92 ASP A C 1
ATOM 672 O O . ASP A 1 92 ? 11.247 22.048 7.225 1.00 45.66 92 ASP A O 1
ATOM 676 N N . ARG A 1 93 ? 12.980 20.842 6.499 1.00 44.88 93 ARG A N 1
ATOM 677 C CA . ARG A 1 93 ? 12.139 19.879 5.749 1.00 44.88 93 ARG A CA 1
ATOM 678 C C . ARG A 1 93 ? 11.170 19.107 6.639 1.00 44.88 93 ARG A C 1
ATOM 680 O O . ARG A 1 93 ? 10.030 18.856 6.260 1.00 44.88 93 ARG A O 1
ATOM 687 N N . THR A 1 94 ? 11.621 18.726 7.831 1.00 44.19 94 THR A N 1
ATOM 688 C CA . THR A 1 94 ? 10.785 18.020 8.811 1.00 44.19 94 THR A CA 1
ATOM 689 C C . THR A 1 94 ? 9.707 18.959 9.363 1.00 44.19 94 THR A C 1
ATOM 691 O O . THR A 1 94 ? 8.553 18.575 9.520 1.00 44.19 94 THR A O 1
ATOM 694 N N . THR A 1 95 ? 10.049 20.228 9.582 1.00 40.03 95 THR A N 1
ATOM 695 C CA . THR A 1 95 ? 9.120 21.258 10.053 1.00 40.03 95 THR A CA 1
ATOM 696 C C . THR A 1 95 ? 8.128 21.666 8.962 1.00 40.03 95 THR A C 1
ATOM 698 O O . THR A 1 95 ? 6.961 21.830 9.282 1.00 40.03 95 THR A O 1
ATOM 701 N N . GLU A 1 96 ? 8.508 21.732 7.683 1.00 44.66 96 GLU A N 1
ATOM 702 C CA . GLU A 1 96 ? 7.576 21.879 6.548 1.00 44.66 96 GLU A CA 1
ATOM 703 C C . GLU A 1 96 ? 6.625 20.682 6.406 1.00 44.66 96 GLU A C 1
ATOM 705 O O . GLU A 1 96 ? 5.435 20.865 6.149 1.00 44.66 96 GLU A O 1
ATOM 710 N N . LEU A 1 97 ? 7.110 19.458 6.643 1.00 47.66 97 LEU A N 1
ATOM 711 C CA . LEU A 1 97 ? 6.274 18.251 6.671 1.00 47.66 97 LEU A CA 1
ATOM 712 C C . LEU A 1 97 ? 5.225 18.287 7.798 1.00 47.66 97 LEU A C 1
ATOM 714 O O . LEU A 1 97 ? 4.144 17.721 7.641 1.00 47.66 97 LEU A O 1
ATOM 718 N N . PHE A 1 98 ? 5.508 18.974 8.912 1.00 42.97 98 PHE A N 1
ATOM 719 C CA . PHE A 1 98 ? 4.642 19.009 10.098 1.00 42.97 98 PHE A CA 1
ATOM 720 C C . PHE A 1 98 ? 3.932 20.353 10.364 1.00 42.97 98 PHE A C 1
ATOM 722 O O . PHE A 1 98 ? 3.022 20.382 11.197 1.00 42.97 98 PHE A O 1
ATOM 729 N N . SER A 1 99 ? 4.283 21.448 9.682 1.00 42.50 99 SER A N 1
ATOM 730 C CA . SER A 1 99 ? 3.718 22.801 9.884 1.00 42.50 99 SER A CA 1
ATOM 731 C C . SER A 1 99 ? 2.357 23.011 9.220 1.00 42.50 99 SER A C 1
ATOM 733 O O . SER A 1 99 ? 1.678 24.014 9.443 1.00 42.50 99 SER A O 1
ATOM 735 N N . ASN A 1 100 ? 1.918 22.025 8.453 1.00 37.06 100 ASN A N 1
ATOM 736 C CA . ASN A 1 100 ? 0.593 21.962 7.884 1.00 37.06 100 ASN A CA 1
ATOM 737 C C . ASN A 1 100 ? -0.431 21.657 8.997 1.00 37.06 100 ASN A C 1
ATOM 739 O O . ASN A 1 100 ? -0.398 20.600 9.631 1.00 37.06 100 ASN A O 1
ATOM 743 N N . THR A 1 101 ? -1.306 22.634 9.272 1.00 39.47 101 THR A N 1
ATOM 744 C CA . THR A 1 101 ? -2.407 22.594 10.254 1.00 39.47 101 THR A CA 1
ATOM 745 C C . THR A 1 101 ? -3.274 21.340 10.094 1.00 39.47 101 THR A C 1
ATOM 747 O O . THR A 1 101 ? -3.233 20.681 9.067 1.00 39.47 101 THR A O 1
ATOM 750 N N . VAL A 1 102 ? -4.114 21.000 11.079 1.00 41.38 102 VAL A N 1
ATOM 751 C CA . VAL A 1 102 ? -5.014 19.817 11.046 1.00 41.38 102 VAL A CA 1
ATOM 752 C C . VAL A 1 102 ? -5.896 19.746 9.776 1.00 41.38 102 VAL A C 1
ATOM 754 O O . VAL A 1 102 ? -6.316 18.665 9.379 1.00 41.38 102 VAL A O 1
ATOM 757 N N . ALA A 1 103 ? -6.119 20.871 9.084 1.00 43.75 103 ALA A N 1
ATOM 758 C CA . ALA A 1 103 ? -6.777 20.926 7.772 1.00 43.75 103 ALA A CA 1
ATOM 759 C C . ALA A 1 103 ? -5.914 20.411 6.591 1.00 43.75 103 ALA A C 1
ATOM 761 O O . ALA A 1 103 ? -6.457 20.020 5.564 1.00 43.75 103 ALA A O 1
ATOM 762 N N . ASN A 1 104 ? -4.590 20.364 6.746 1.00 61.12 104 ASN A N 1
ATOM 763 C CA . ASN A 1 104 ? -3.582 19.962 5.757 1.00 61.12 104 ASN A CA 1
ATOM 764 C C . ASN A 1 104 ? -2.975 18.570 6.055 1.00 61.12 104 ASN A C 1
ATOM 766 O O . ASN A 1 104 ? -1.928 18.215 5.516 1.00 61.12 104 ASN A O 1
ATOM 770 N N . ARG A 1 105 ? -3.628 17.783 6.917 1.00 76.94 105 ARG A N 1
ATOM 771 C CA . ARG A 1 105 ? -3.203 16.452 7.379 1.00 76.94 105 ARG A CA 1
ATOM 772 C C . ARG A 1 105 ? -4.302 15.416 7.118 1.00 76.94 105 ARG A C 1
ATOM 774 O O . ARG A 1 105 ? -4.967 14.938 8.043 1.00 76.94 105 ARG A O 1
ATOM 781 N N . PRO A 1 106 ? -4.600 15.140 5.836 1.00 82.88 106 PRO A N 1
ATOM 782 C CA . PRO A 1 106 ? -5.791 14.384 5.465 1.00 82.88 106 PRO A CA 1
ATOM 783 C C . PRO A 1 106 ? -5.716 12.915 5.906 1.00 82.88 106 PRO A C 1
ATOM 785 O O . PRO A 1 106 ? -6.748 12.314 6.206 1.00 82.88 106 PRO A O 1
ATOM 788 N N . TRP A 1 107 ? -4.508 12.354 6.023 1.00 86.81 107 TRP A N 1
ATOM 789 C CA . TRP A 1 107 ? -4.302 11.007 6.552 1.00 86.81 107 TRP A CA 1
ATOM 790 C C . TRP A 1 107 ? -4.634 10.929 8.041 1.00 86.81 107 TRP A C 1
ATOM 792 O O . TRP A 1 107 ? -5.395 10.053 8.452 1.00 86.81 107 TRP A O 1
ATOM 802 N N . GLU A 1 108 ? -4.127 11.859 8.849 1.00 87.75 108 GLU A N 1
ATOM 803 C CA . GLU A 1 108 ? -4.406 11.907 10.283 1.00 87.75 108 GLU A CA 1
ATOM 804 C C . GLU A 1 108 ? -5.897 12.119 10.545 1.00 87.75 108 GLU A C 1
ATOM 806 O O . GLU A 1 108 ? -6.485 11.413 11.367 1.00 87.75 108 GLU A O 1
ATOM 811 N N . ALA A 1 109 ? -6.535 13.038 9.812 1.00 85.06 109 ALA A N 1
ATOM 812 C CA . ALA A 1 109 ? -7.969 13.285 9.920 1.00 85.06 109 ALA A CA 1
ATOM 813 C C . ALA A 1 109 ? -8.793 12.035 9.573 1.00 85.06 109 ALA A C 1
ATOM 815 O O . ALA A 1 109 ? -9.723 11.689 10.311 1.00 85.06 109 ALA A O 1
ATOM 816 N N . LEU A 1 110 ? -8.433 11.330 8.494 1.00 85.38 110 LEU A N 1
ATOM 817 C CA . LEU A 1 110 ? -9.066 10.074 8.099 1.00 85.38 110 LEU A CA 1
ATOM 818 C C . LEU A 1 110 ? -8.959 9.026 9.205 1.00 85.38 110 LEU A C 1
ATOM 820 O O . LEU A 1 110 ? -9.980 8.528 9.682 1.00 85.38 110 LEU A O 1
ATOM 824 N N . PHE A 1 111 ? -7.739 8.672 9.606 1.00 87.88 111 PHE A N 1
ATOM 825 C CA . PHE A 1 111 ? -7.545 7.546 10.512 1.00 87.88 111 PHE A CA 1
ATOM 826 C C . PHE A 1 111 ? -8.013 7.868 11.930 1.00 87.88 111 PHE A C 1
ATOM 828 O O . PHE A 1 111 ? -8.572 6.989 12.580 1.00 87.88 111 PHE A O 1
ATOM 835 N N . THR A 1 112 ? -7.910 9.124 12.378 1.00 89.12 112 THR A N 1
ATOM 836 C CA . THR A 1 112 ? -8.496 9.567 13.654 1.00 89.12 112 THR A CA 1
ATOM 837 C C . THR A 1 112 ? -10.017 9.448 13.630 1.00 89.12 112 THR A C 1
ATOM 839 O O . THR A 1 112 ? -10.607 8.895 14.558 1.00 89.12 112 THR A O 1
ATOM 842 N N . SER A 1 113 ? -10.669 9.911 12.557 1.00 87.12 113 SER A N 1
ATOM 843 C CA . SER A 1 113 ? -12.128 9.798 12.414 1.00 87.12 113 SER A CA 1
ATOM 844 C C . SER A 1 113 ? -12.570 8.339 12.356 1.00 87.12 113 SER A C 1
ATOM 846 O O . SER A 1 113 ? -13.583 7.962 12.947 1.00 87.12 113 SER A O 1
ATOM 848 N N . LEU A 1 114 ? -11.786 7.498 11.681 1.00 86.38 114 LEU A N 1
ATOM 849 C CA . LEU A 1 114 ? -12.054 6.074 11.581 1.00 86.38 114 LEU A CA 1
ATOM 850 C C . LEU A 1 114 ? -11.899 5.371 12.936 1.00 86.38 114 LEU A C 1
ATOM 852 O O . LEU A 1 114 ? -12.796 4.639 13.347 1.00 86.38 114 LEU A O 1
ATOM 856 N N . ALA A 1 115 ? -10.818 5.651 13.666 1.00 87.94 115 ALA A N 1
ATOM 857 C CA . ALA A 1 115 ? -10.578 5.132 15.011 1.00 87.94 115 ALA A CA 1
ATOM 858 C C . ALA A 1 115 ? -11.639 5.607 16.023 1.00 87.94 115 ALA A C 1
ATOM 860 O O . ALA A 1 115 ? -12.004 4.867 16.938 1.00 87.94 115 ALA A O 1
ATOM 861 N N . ALA A 1 116 ? -12.167 6.823 15.857 1.00 87.81 116 ALA A N 1
ATOM 862 C CA . ALA A 1 116 ? -13.237 7.367 16.691 1.00 87.81 116 ALA A CA 1
ATOM 863 C C . ALA A 1 116 ? -14.631 6.814 16.339 1.00 87.81 116 ALA A C 1
ATOM 865 O O . ALA A 1 116 ? -15.541 6.885 17.164 1.00 87.81 116 ALA A O 1
ATOM 866 N N . SER A 1 117 ? -14.816 6.255 15.139 1.00 87.00 117 SER A N 1
ATOM 867 C CA . SER A 1 117 ? -16.111 5.763 14.667 1.00 87.00 117 SER A CA 1
ATOM 868 C C . SER A 1 117 ? -16.563 4.515 15.427 1.00 87.00 117 SER A C 1
ATOM 870 O O . SER A 1 117 ? -15.984 3.434 15.305 1.00 87.00 117 SER A O 1
ATOM 872 N N . ASP A 1 118 ? -17.669 4.631 16.166 1.00 88.44 118 ASP A N 1
ATOM 873 C CA . ASP A 1 118 ? -18.296 3.495 16.855 1.00 88.44 118 ASP A CA 1
ATOM 874 C C . ASP A 1 118 ? -18.701 2.386 15.892 1.00 88.44 118 ASP A C 1
ATOM 876 O O . ASP A 1 118 ? -18.526 1.204 16.190 1.00 88.44 118 ASP A O 1
ATOM 880 N N . THR A 1 119 ? -19.204 2.759 14.716 1.00 86.44 119 THR A N 1
ATOM 881 C CA . THR A 1 119 ? -19.588 1.801 13.678 1.00 86.44 119 THR A CA 1
ATOM 882 C C . THR A 1 119 ? -18.372 1.016 13.203 1.00 86.44 119 THR A C 1
ATOM 884 O O . THR A 1 119 ? -18.425 -0.211 13.160 1.00 86.44 119 THR A O 1
ATOM 887 N N . PHE A 1 120 ? -17.257 1.696 12.923 1.00 86.88 120 PHE A N 1
ATOM 888 C CA . PHE A 1 120 ? -16.027 1.020 12.522 1.00 86.88 120 PHE A CA 1
ATOM 889 C C . PHE A 1 120 ? -15.519 0.084 13.622 1.00 86.88 120 PHE A C 1
ATOM 891 O O . PHE A 1 120 ? -15.312 -1.101 13.372 1.00 86.88 120 PHE A O 1
ATOM 898 N N . ARG A 1 121 ? -15.393 0.579 14.858 1.00 87.88 121 ARG A N 1
ATOM 899 C CA . ARG A 1 121 ? -14.861 -0.205 15.983 1.00 87.88 121 ARG A CA 1
ATOM 900 C C . ARG A 1 121 ? -15.708 -1.424 16.334 1.00 87.88 121 ARG A C 1
ATOM 902 O O . ARG A 1 121 ? -15.167 -2.476 16.655 1.00 87.88 121 ARG A O 1
ATOM 909 N N . SER A 1 122 ? -17.031 -1.274 16.339 1.00 86.62 122 SER A N 1
ATOM 910 C CA . SER A 1 122 ? -17.931 -2.325 16.825 1.00 86.62 122 SER A CA 1
ATOM 911 C C . SER A 1 122 ? -18.338 -3.325 15.745 1.00 86.62 122 SER A C 1
ATOM 913 O O . SER A 1 122 ? -18.546 -4.498 16.071 1.00 86.62 122 SER A O 1
ATOM 915 N N . LYS A 1 123 ? -18.442 -2.885 14.483 1.00 82.50 123 LYS A N 1
ATOM 916 C CA . LYS A 1 123 ? -18.994 -3.694 13.386 1.00 82.50 123 LYS A CA 1
ATOM 917 C C . LYS A 1 123 ? -17.963 -4.090 12.335 1.00 82.50 123 LYS A C 1
ATOM 919 O O . LYS A 1 123 ? -18.002 -5.231 11.902 1.00 82.50 123 LYS A O 1
ATOM 924 N N . ALA A 1 124 ? -17.024 -3.206 11.990 1.00 86.56 124 ALA A N 1
ATOM 925 C CA . ALA A 1 124 ? -16.096 -3.430 10.881 1.00 86.56 124 ALA A CA 1
ATOM 926 C C . ALA A 1 124 ? -14.769 -4.076 11.309 1.00 86.56 124 A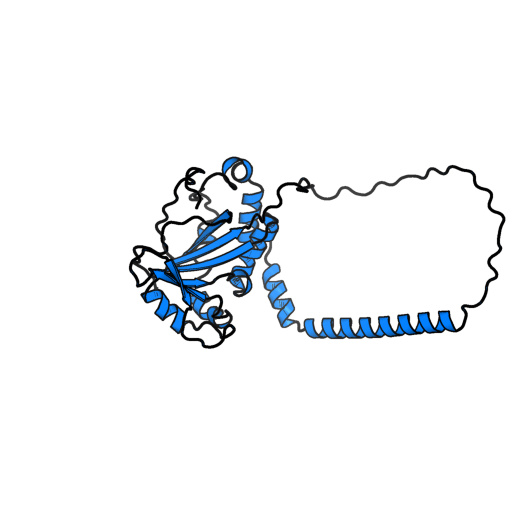LA A C 1
ATOM 928 O O . ALA A 1 124 ? -14.385 -5.129 10.795 1.00 86.56 124 ALA A O 1
ATOM 929 N N . TRP A 1 125 ? -14.064 -3.440 12.249 1.00 88.50 125 TRP A N 1
ATOM 930 C CA . TRP A 1 125 ? -12.690 -3.790 12.604 1.00 88.50 125 TRP A CA 1
ATOM 931 C C . TRP A 1 125 ? -12.568 -5.249 13.057 1.00 88.50 125 TRP A C 1
ATOM 933 O O . TRP A 1 125 ? -13.258 -5.677 13.987 1.00 88.50 125 TRP A O 1
ATOM 943 N N . ALA A 1 126 ? -11.687 -6.005 12.393 1.00 86.56 126 ALA A N 1
ATOM 944 C CA . ALA A 1 126 ? -11.447 -7.431 12.622 1.00 86.56 126 ALA A CA 1
ATOM 945 C C . ALA A 1 126 ? -12.716 -8.317 12.557 1.00 86.56 126 ALA A C 1
ATOM 947 O O . ALA A 1 126 ? -12.822 -9.318 13.275 1.00 86.56 126 ALA A O 1
ATOM 948 N N . ARG A 1 127 ? -13.724 -7.939 11.752 1.00 86.19 127 ARG A N 1
ATOM 949 C CA . ARG A 1 127 ? -15.014 -8.657 11.655 1.00 86.19 127 ARG A CA 1
ATOM 950 C C . ARG A 1 127 ? -15.473 -8.883 10.233 1.00 86.19 127 ARG A C 1
ATOM 952 O O . ARG A 1 127 ? -15.769 -10.017 9.865 1.00 86.19 127 ARG A O 1
ATOM 959 N N . GLU A 1 128 ? -15.540 -7.816 9.454 1.00 86.44 128 GLU A N 1
ATOM 960 C CA . GLU A 1 128 ? -16.062 -7.858 8.096 1.00 86.44 128 GLU A CA 1
ATOM 961 C C . GLU A 1 128 ? -15.263 -6.945 7.174 1.00 86.44 128 GLU A C 1
ATOM 963 O O . GLU A 1 128 ? -14.680 -5.944 7.591 1.00 86.44 128 GLU A O 1
ATOM 968 N N . ALA A 1 129 ? -15.238 -7.304 5.893 1.00 88.00 129 ALA A N 1
ATOM 969 C CA . ALA A 1 129 ? -14.668 -6.442 4.879 1.00 88.00 129 ALA A CA 1
ATOM 970 C C . ALA A 1 129 ? -15.619 -5.273 4.619 1.00 88.00 129 ALA A C 1
ATOM 972 O O . ALA A 1 129 ? -16.776 -5.478 4.253 1.00 88.00 129 ALA A O 1
ATOM 973 N N . VAL A 1 130 ? -15.112 -4.051 4.763 1.00 86.62 130 VAL A N 1
ATOM 974 C CA . VAL A 1 130 ? -15.878 -2.830 4.510 1.00 86.62 130 VAL A CA 1
ATOM 975 C C . VAL A 1 130 ? -15.287 -2.095 3.321 1.00 86.62 130 VAL A C 1
ATOM 977 O O . VAL A 1 130 ? -14.098 -1.782 3.292 1.00 86.62 130 VAL A O 1
ATOM 980 N N . LYS A 1 131 ? -16.144 -1.794 2.347 1.00 86.69 131 LYS A N 1
ATOM 981 C CA . LYS A 1 131 ? -15.832 -0.890 1.245 1.00 86.69 131 LYS A CA 1
ATOM 982 C C . LYS A 1 131 ? -16.341 0.503 1.609 1.00 86.69 131 LYS A C 1
ATOM 984 O O . LYS A 1 131 ? -17.526 0.674 1.881 1.00 86.69 131 LYS A O 1
ATOM 989 N N . MET A 1 132 ? -15.444 1.483 1.651 1.00 76.88 132 MET A N 1
ATOM 990 C CA . MET A 1 132 ? -15.785 2.873 1.964 1.00 76.88 132 MET A CA 1
ATOM 991 C C . MET A 1 132 ? -15.993 3.651 0.663 1.00 76.88 132 MET A C 1
ATOM 993 O O . MET A 1 132 ? -15.099 4.362 0.218 1.00 76.88 132 MET A O 1
ATOM 997 N N . ASP A 1 133 ? -17.153 3.463 0.033 1.00 65.69 133 ASP A N 1
ATOM 998 C CA . ASP A 1 133 ? -17.498 4.137 -1.229 1.00 65.69 133 ASP A CA 1
ATOM 999 C C . ASP A 1 133 ? -17.954 5.592 -1.028 1.00 65.69 133 ASP A C 1
ATOM 1001 O O . ASP A 1 133 ? -17.701 6.442 -1.877 1.00 65.69 133 ASP A O 1
ATOM 1005 N N . ASP A 1 134 ? -18.558 5.892 0.127 1.00 49.41 134 ASP A N 1
ATOM 1006 C CA . ASP A 1 134 ? -19.301 7.134 0.377 1.00 49.41 134 ASP A CA 1
ATOM 1007 C C . ASP A 1 134 ? -18.707 7.970 1.517 1.00 49.41 134 ASP A C 1
ATOM 1009 O O . ASP A 1 134 ? -19.414 8.459 2.400 1.00 49.41 134 ASP A O 1
ATOM 1013 N N . VAL A 1 135 ? -17.390 8.169 1.513 1.00 57.50 135 VAL A N 1
ATOM 1014 C CA . VAL A 1 135 ? -16.803 9.285 2.266 1.00 57.50 135 VAL A CA 1
ATOM 1015 C C . VAL A 1 135 ? -16.394 10.335 1.235 1.00 57.50 135 VAL A C 1
ATOM 1017 O O . VAL A 1 135 ? -15.293 10.252 0.696 1.00 57.50 135 VAL A O 1
ATOM 1020 N N . PRO A 1 136 ? -17.249 11.331 0.924 1.00 47.97 136 PRO A N 1
ATOM 1021 C CA . PRO A 1 136 ? -16.934 12.381 -0.050 1.00 47.97 136 PRO A CA 1
ATOM 1022 C C . PRO A 1 136 ? -15.603 13.093 0.231 1.00 47.97 136 PRO A C 1
ATOM 1024 O O . PRO A 1 136 ? -14.944 13.563 -0.689 1.00 47.97 136 PRO A O 1
ATOM 1027 N N . ALA A 1 137 ? -15.183 13.120 1.501 1.00 54.34 137 ALA A N 1
ATOM 1028 C CA . ALA A 1 137 ? -13.900 13.663 1.929 1.00 54.34 137 ALA A CA 1
ATOM 1029 C C . ALA A 1 137 ? -12.685 12.767 1.605 1.00 54.34 137 ALA A C 1
ATOM 1031 O O . ALA A 1 137 ? -11.578 13.283 1.588 1.00 54.34 137 ALA A O 1
ATOM 1032 N N . LEU A 1 138 ? -12.854 11.461 1.351 1.00 63.31 138 LEU A N 1
ATOM 1033 C CA . LEU A 1 138 ? -11.764 10.527 1.019 1.00 63.31 138 LEU A CA 1
ATOM 1034 C C . LEU A 1 138 ? -11.353 10.590 -0.454 1.00 63.31 138 LEU A C 1
ATOM 1036 O O . LEU A 1 138 ? -10.167 10.533 -0.771 1.00 63.31 138 LEU A O 1
ATOM 1040 N N . GLY A 1 139 ? -12.331 10.686 -1.358 1.00 62.03 139 GLY A N 1
ATOM 1041 C CA . GLY A 1 139 ? -12.099 10.459 -2.786 1.00 62.03 139 GLY A CA 1
ATOM 1042 C C . GLY A 1 139 ? -11.098 11.430 -3.414 1.00 62.03 139 GLY A C 1
ATOM 1043 O O . GLY A 1 139 ? -10.266 11.013 -4.217 1.00 62.03 139 GLY A O 1
ATOM 1044 N N . SER A 1 140 ? -11.134 12.710 -3.032 1.00 69.06 140 SER A N 1
ATOM 1045 C CA . SER A 1 140 ? -10.333 13.741 -3.698 1.00 69.06 140 SER A CA 1
ATOM 1046 C C . SER A 1 140 ? -8.858 13.752 -3.303 1.00 69.06 140 SER A C 1
ATOM 1048 O O . SER A 1 140 ? -8.044 14.116 -4.140 1.00 69.06 140 SER A O 1
ATOM 1050 N N . PHE A 1 141 ? -8.500 13.392 -2.063 1.00 79.88 141 PHE A N 1
ATOM 1051 C CA . PHE A 1 141 ? -7.095 13.438 -1.628 1.00 79.88 141 PHE A CA 1
ATOM 1052 C C . PHE A 1 141 ? -6.383 12.088 -1.723 1.00 79.88 141 PHE A C 1
ATOM 1054 O O . PHE A 1 141 ? -5.158 12.071 -1.763 1.00 79.88 141 PHE A O 1
ATOM 1061 N N . VAL A 1 142 ? -7.120 10.968 -1.724 1.00 81.19 142 VAL A N 1
ATOM 1062 C CA . VAL A 1 142 ? -6.536 9.630 -1.928 1.00 81.19 142 VAL A CA 1
ATOM 1063 C C . VAL A 1 142 ? -6.229 9.400 -3.406 1.00 81.19 142 VAL A C 1
ATOM 1065 O O . VAL A 1 142 ? -5.212 8.794 -3.737 1.00 81.19 142 VAL A O 1
ATOM 1068 N N . THR A 1 143 ? -7.080 9.907 -4.302 1.00 82.56 143 THR A N 1
ATOM 1069 C CA . THR A 1 143 ? -6.803 9.870 -5.742 1.00 82.56 143 THR A CA 1
ATOM 1070 C C . THR A 1 143 ? -5.542 10.673 -6.038 1.00 82.56 143 THR A C 1
ATOM 1072 O O . THR A 1 143 ? -5.410 11.812 -5.601 1.00 82.56 143 THR A O 1
ATOM 1075 N N . ASP A 1 144 ? -4.613 10.058 -6.764 1.00 84.69 144 ASP A N 1
ATOM 1076 C CA . ASP A 1 144 ? -3.304 10.606 -7.113 1.00 84.69 144 ASP A CA 1
ATOM 1077 C C . ASP A 1 144 ? -2.451 11.040 -5.904 1.00 84.69 144 ASP A C 1
ATOM 1079 O O . ASP A 1 144 ? -1.491 11.791 -6.059 1.00 84.69 144 ASP A O 1
ATOM 1083 N N . CYS A 1 145 ? -2.727 10.512 -4.701 1.00 85.62 145 CYS A N 1
ATOM 1084 C CA . CYS A 1 145 ? -1.930 10.799 -3.500 1.00 85.62 145 CYS A CA 1
ATOM 1085 C C . CYS A 1 145 ? -0.477 10.309 -3.600 1.00 85.62 145 CYS A C 1
ATOM 1087 O O . CYS A 1 145 ? 0.392 10.734 -2.841 1.00 85.62 145 CYS A O 1
ATOM 1089 N N . PHE A 1 146 ? -0.232 9.355 -4.495 1.00 88.88 146 PHE A N 1
ATOM 1090 C CA . PHE A 1 146 ? 1.078 8.846 -4.858 1.00 88.88 146 PHE A CA 1
ATOM 1091 C C . PHE A 1 146 ? 0.984 8.334 -6.294 1.00 88.88 146 PHE A C 1
ATOM 1093 O O . PHE A 1 146 ? 0.032 7.624 -6.626 1.00 88.88 146 PHE A O 1
ATOM 1100 N N . THR A 1 147 ? 1.931 8.703 -7.155 1.00 89.00 147 THR A N 1
ATOM 1101 C CA . THR A 1 147 ? 1.832 8.435 -8.595 1.00 89.00 147 THR A CA 1
ATOM 1102 C C . THR A 1 147 ? 3.014 7.645 -9.148 1.00 89.00 147 THR A C 1
ATOM 1104 O O . THR A 1 147 ? 4.065 7.525 -8.521 1.00 89.00 147 THR A O 1
ATOM 1107 N N . MET A 1 148 ? 2.894 7.151 -10.384 1.00 90.69 148 MET A N 1
ATOM 1108 C CA . MET A 1 148 ? 4.039 6.603 -11.125 1.00 90.69 148 MET A CA 1
ATOM 1109 C C . MET A 1 148 ? 5.180 7.610 -11.315 1.00 90.69 148 MET A C 1
ATOM 1111 O O . MET A 1 148 ? 6.332 7.192 -11.393 1.00 90.69 148 MET A O 1
ATOM 1115 N N . SER A 1 149 ? 4.878 8.914 -11.363 1.00 91.88 149 SER A N 1
ATOM 1116 C CA . SER A 1 149 ? 5.912 9.955 -11.398 1.00 91.88 149 SER A CA 1
ATOM 1117 C C . SER A 1 149 ? 6.670 10.023 -10.073 1.00 91.88 149 SER A C 1
ATOM 1119 O O . SER A 1 149 ? 7.881 10.213 -10.066 1.00 91.88 149 SER A O 1
ATOM 1121 N N . ASP A 1 150 ? 5.986 9.823 -8.948 1.00 90.81 150 ASP A N 1
ATOM 1122 C CA . ASP A 1 150 ? 6.629 9.804 -7.632 1.00 90.81 150 ASP A CA 1
ATOM 1123 C C . ASP A 1 150 ? 7.429 8.518 -7.420 1.00 90.81 150 ASP A C 1
ATOM 1125 O O . ASP A 1 150 ? 8.515 8.558 -6.848 1.00 90.81 150 ASP A O 1
ATOM 1129 N N . ILE A 1 151 ? 6.964 7.390 -7.968 1.00 92.38 151 ILE A N 1
ATOM 1130 C CA . ILE A 1 151 ? 7.766 6.162 -8.037 1.00 92.38 151 ILE A CA 1
ATOM 1131 C C . ILE A 1 151 ? 9.063 6.420 -8.804 1.00 92.38 151 ILE A C 1
ATOM 1133 O O . ILE A 1 151 ? 10.125 6.075 -8.304 1.00 92.38 151 ILE A O 1
ATOM 1137 N N . GLU A 1 152 ? 9.004 7.029 -9.989 1.00 93.81 152 GLU A N 1
ATOM 1138 C CA . GLU A 1 152 ? 10.203 7.335 -10.781 1.00 93.81 152 GLU A CA 1
ATOM 1139 C C . GLU A 1 152 ? 11.211 8.194 -10.006 1.00 93.81 152 GLU A C 1
ATOM 1141 O O . GLU A 1 152 ? 12.408 7.932 -10.075 1.00 93.81 152 GLU A O 1
ATOM 1146 N N . LYS A 1 153 ? 10.729 9.162 -9.215 1.00 92.38 153 LYS A N 1
ATOM 1147 C CA . LYS A 1 153 ? 11.579 10.025 -8.380 1.00 92.38 153 LYS A CA 1
ATOM 1148 C C . LYS A 1 153 ? 12.213 9.292 -7.196 1.00 92.38 153 LYS A C 1
ATOM 1150 O O . LYS A 1 153 ? 13.363 9.570 -6.881 1.00 92.38 153 LYS A O 1
ATOM 1155 N N . HIS A 1 154 ? 11.473 8.402 -6.530 1.00 89.19 154 HIS A N 1
ATOM 1156 C CA . HIS A 1 154 ? 11.860 7.868 -5.215 1.00 89.19 154 HIS A CA 1
ATOM 1157 C C . HIS A 1 154 ? 12.329 6.410 -5.220 1.00 89.19 154 HIS A C 1
ATOM 1159 O O . HIS A 1 154 ? 12.928 5.955 -4.251 1.00 89.19 154 HIS A O 1
ATOM 1165 N N . VAL A 1 155 ? 12.069 5.635 -6.277 1.00 89.56 155 VAL A N 1
ATOM 1166 C CA . VAL A 1 155 ? 12.366 4.191 -6.277 1.00 89.56 155 VAL A CA 1
ATOM 1167 C C . VAL A 1 155 ? 13.865 3.887 -6.189 1.00 89.56 155 VAL A C 1
ATOM 1169 O O . VAL A 1 155 ? 14.245 2.826 -5.706 1.00 89.56 155 VAL A O 1
ATOM 1172 N N . GLU A 1 156 ? 14.735 4.816 -6.582 1.00 90.38 156 GLU A N 1
ATOM 1173 C CA . GLU A 1 156 ? 16.186 4.628 -6.461 1.00 90.38 156 GLU A CA 1
ATOM 1174 C C . GLU A 1 156 ? 16.701 4.834 -5.023 1.00 90.38 156 GLU A C 1
ATOM 1176 O O . GLU A 1 156 ? 17.783 4.362 -4.685 1.00 90.38 156 GLU A O 1
ATOM 1181 N N . GLU A 1 157 ? 15.908 5.439 -4.135 1.00 84.81 157 GLU A N 1
ATOM 1182 C CA . GLU A 1 157 ? 16.174 5.459 -2.686 1.00 84.81 157 GLU A CA 1
ATOM 1183 C C . GLU A 1 157 ? 15.842 4.100 -2.036 1.00 84.81 157 GLU A C 1
ATOM 1185 O O . GLU A 1 157 ? 16.228 3.811 -0.902 1.00 84.81 157 GLU A O 1
ATOM 1190 N N . TYR A 1 158 ? 15.116 3.245 -2.759 1.00 89.06 158 TYR A N 1
ATOM 1191 C CA . TYR A 1 158 ? 14.498 2.044 -2.231 1.00 89.06 158 TYR A CA 1
ATOM 1192 C C . TYR A 1 158 ? 15.365 0.790 -2.460 1.00 89.06 158 TYR A C 1
ATOM 1194 O O . TYR A 1 158 ? 15.682 0.464 -3.614 1.00 89.06 158 TYR A O 1
ATOM 1202 N N . PRO A 1 159 ? 15.719 0.019 -1.412 1.00 90.62 159 PRO A N 1
ATOM 1203 C CA . PRO A 1 159 ? 16.602 -1.128 -1.577 1.00 90.62 159 PRO A CA 1
ATOM 1204 C C . PRO A 1 159 ? 15.931 -2.248 -2.378 1.00 90.62 159 PRO A C 1
ATOM 1206 O O . PRO A 1 159 ? 14.818 -2.689 -2.086 1.00 90.62 159 PRO A O 1
ATOM 1209 N N . SER A 1 160 ? 16.641 -2.772 -3.372 1.00 89.50 160 SER A N 1
ATOM 1210 C CA . SER A 1 160 ? 16.125 -3.812 -4.271 1.00 89.50 160 SER A CA 1
ATOM 1211 C C . SER A 1 160 ? 15.873 -5.163 -3.602 1.00 89.50 160 SER A C 1
ATOM 1213 O O . SER A 1 160 ? 15.280 -6.040 -4.226 1.00 89.50 160 SER A O 1
ATOM 1215 N N . SER A 1 161 ? 16.298 -5.361 -2.352 1.00 88.94 161 SER A N 1
ATOM 1216 C CA . SER A 1 161 ? 15.899 -6.502 -1.518 1.00 88.94 161 SER A CA 1
ATOM 1217 C C . SER A 1 161 ? 14.423 -6.466 -1.108 1.00 88.94 161 SER A C 1
ATOM 1219 O O . SER A 1 161 ? 13.847 -7.522 -0.858 1.00 88.94 161 SER A O 1
ATOM 1221 N N . TYR A 1 162 ? 13.791 -5.289 -1.094 1.00 91.62 162 TYR A N 1
ATOM 1222 C CA . TYR A 1 162 ? 12.382 -5.133 -0.728 1.00 91.62 162 TYR A CA 1
ATOM 1223 C C . TYR A 1 162 ? 11.440 -5.037 -1.941 1.00 91.62 162 TYR A C 1
ATOM 1225 O O . TYR A 1 162 ? 10.218 -5.131 -1.783 1.00 91.62 162 TYR A O 1
ATOM 1233 N N . ALA A 1 163 ? 11.995 -4.904 -3.151 1.00 93.50 163 ALA A N 1
ATOM 1234 C CA . ALA A 1 163 ? 11.248 -4.859 -4.403 1.00 93.50 163 ALA A CA 1
ATOM 1235 C C . ALA A 1 163 ? 11.091 -6.260 -5.010 1.00 93.50 163 ALA A C 1
ATOM 1237 O O . ALA A 1 163 ? 12.065 -6.936 -5.357 1.00 93.50 163 ALA A O 1
ATOM 1238 N N . ALA A 1 164 ? 9.846 -6.681 -5.201 1.00 93.06 164 ALA A N 1
ATOM 1239 C CA . ALA A 1 164 ? 9.514 -7.992 -5.736 1.00 93.06 164 ALA A CA 1
ATOM 1240 C C . ALA A 1 164 ? 8.433 -7.924 -6.817 1.00 93.06 164 ALA A C 1
ATOM 1242 O O . ALA A 1 164 ? 7.698 -6.953 -6.937 1.00 93.06 164 ALA A O 1
ATOM 1243 N N . GLN A 1 165 ? 8.344 -8.976 -7.612 1.00 92.50 165 GLN A N 1
ATOM 1244 C CA . GLN A 1 165 ? 7.383 -9.200 -8.671 1.00 92.50 165 GLN A CA 1
ATOM 1245 C C . GLN A 1 165 ? 6.684 -10.523 -8.384 1.00 92.50 165 GLN A C 1
ATOM 1247 O O . GLN A 1 165 ? 7.316 -11.578 -8.278 1.00 92.50 165 GLN A O 1
ATOM 1252 N N . GLY A 1 166 ? 5.369 -10.464 -8.259 1.00 88.19 166 GLY A N 1
ATOM 1253 C CA . GLY A 1 166 ? 4.549 -11.648 -8.120 1.00 88.19 166 GLY A CA 1
ATOM 1254 C C . GLY A 1 166 ? 4.507 -12.430 -9.428 1.00 88.19 166 GLY A C 1
ATOM 1255 O O . GLY A 1 166 ? 4.129 -11.882 -10.464 1.00 88.19 166 GLY A O 1
ATOM 1256 N N . THR A 1 167 ? 4.921 -13.695 -9.377 1.00 80.69 167 THR A N 1
ATOM 1257 C CA . THR A 1 167 ? 4.977 -14.579 -10.544 1.00 80.69 167 THR A CA 1
ATOM 1258 C C . THR A 1 167 ? 4.281 -15.898 -10.220 1.00 80.69 167 THR A C 1
ATOM 1260 O O . THR A 1 167 ? 4.420 -16.441 -9.120 1.00 80.69 167 THR A O 1
ATOM 1263 N N . LEU A 1 168 ? 3.530 -16.430 -11.185 1.00 76.25 168 LEU A N 1
ATOM 1264 C CA . LEU A 1 168 ? 3.023 -17.798 -11.107 1.00 76.25 168 LEU A CA 1
ATOM 1265 C C . LEU A 1 168 ? 4.180 -18.777 -11.293 1.00 76.25 168 LEU A C 1
ATOM 1267 O O . LEU A 1 168 ? 5.061 -18.554 -12.123 1.00 76.25 168 LEU A O 1
ATOM 1271 N N . SER A 1 169 ? 4.166 -19.856 -10.517 1.00 69.75 169 SER A N 1
ATOM 1272 C CA . SER A 1 169 ? 5.176 -20.905 -10.565 1.00 69.75 169 SER A CA 1
ATOM 1273 C C . SER A 1 169 ? 5.339 -21.431 -11.995 1.00 69.75 169 SER A C 1
ATOM 1275 O O . SER A 1 169 ? 4.332 -21.793 -12.616 1.00 69.75 169 SER A O 1
ATOM 1277 N N . PRO A 1 170 ? 6.573 -21.502 -12.535 1.00 65.69 170 PRO A N 1
ATOM 1278 C CA . PRO A 1 170 ? 6.798 -21.965 -13.903 1.00 65.69 170 PRO A CA 1
ATOM 1279 C C . PRO A 1 170 ? 6.436 -23.443 -14.086 1.00 65.69 170 PRO A C 1
ATOM 1281 O O . PRO A 1 170 ? 6.210 -23.884 -15.207 1.00 65.69 170 PRO A O 1
ATOM 1284 N N . ASP A 1 171 ? 6.389 -24.204 -12.989 1.00 70.38 171 ASP A N 1
ATOM 1285 C CA . ASP A 1 171 ? 6.076 -25.636 -12.968 1.00 70.38 171 ASP A CA 1
ATOM 1286 C C . ASP A 1 171 ? 4.578 -25.947 -13.140 1.00 70.38 171 ASP A C 1
ATOM 1288 O O . ASP A 1 171 ? 4.197 -27.113 -13.196 1.00 70.38 171 ASP A O 1
ATOM 1292 N N . GLY A 1 172 ? 3.717 -24.925 -13.219 1.00 61.22 172 GLY A N 1
ATOM 1293 C CA . GLY A 1 172 ? 2.278 -25.103 -13.413 1.00 61.22 172 GLY A CA 1
ATOM 1294 C C . GLY A 1 172 ? 1.524 -25.620 -12.183 1.00 61.22 172 GLY A C 1
ATOM 1295 O O . GLY A 1 172 ? 0.306 -25.767 -12.255 1.00 61.22 172 GLY A O 1
ATOM 1296 N N . ASN A 1 173 ? 2.182 -25.815 -11.032 1.00 63.38 173 ASN A N 1
ATOM 1297 C CA . ASN A 1 173 ? 1.538 -26.289 -9.796 1.00 63.38 173 ASN A CA 1
ATOM 1298 C C . ASN A 1 173 ? 0.683 -25.219 -9.090 1.00 63.38 173 ASN A C 1
ATOM 1300 O O . ASN A 1 173 ? 0.242 -25.411 -7.957 1.00 63.38 173 ASN A O 1
ATOM 1304 N N . GLY A 1 174 ? 0.462 -24.066 -9.726 1.00 62.03 174 GLY A N 1
ATOM 1305 C CA . GLY A 1 174 ? -0.350 -22.980 -9.174 1.00 62.03 174 GLY A CA 1
ATOM 1306 C C . GLY A 1 174 ? 0.277 -22.265 -7.971 1.00 62.03 174 GLY A C 1
ATOM 1307 O O . GLY A 1 174 ? -0.392 -21.449 -7.340 1.00 62.03 174 GLY A O 1
ATOM 1308 N N . GLY A 1 175 ? 1.546 -22.541 -7.649 1.00 69.56 175 GLY A N 1
ATOM 1309 C CA . GLY A 1 175 ? 2.285 -21.803 -6.628 1.00 69.56 175 GLY A CA 1
ATOM 1310 C C . GLY A 1 175 ? 2.486 -20.344 -7.039 1.00 69.56 175 GLY A C 1
ATOM 1311 O O . GLY A 1 175 ? 2.676 -20.045 -8.215 1.00 69.56 175 GLY A O 1
ATOM 1312 N N . TRP A 1 176 ? 2.453 -19.426 -6.081 1.00 77.19 176 TRP A N 1
ATOM 1313 C CA . TRP A 1 176 ? 2.796 -18.022 -6.299 1.00 77.19 176 TRP A CA 1
ATOM 1314 C C . TRP A 1 176 ? 4.059 -17.701 -5.531 1.00 77.19 176 TRP A C 1
ATOM 1316 O O . TRP A 1 176 ? 4.153 -18.004 -4.341 1.00 77.19 176 TRP A O 1
ATOM 1326 N N . PHE A 1 177 ? 5.032 -17.105 -6.209 1.00 83.06 177 PHE A N 1
ATOM 1327 C CA . PHE A 1 177 ? 6.295 -16.742 -5.590 1.00 83.06 177 PHE A CA 1
ATOM 1328 C C . PHE A 1 177 ? 6.694 -15.319 -5.956 1.00 83.06 177 PHE A C 1
ATOM 1330 O O . PHE A 1 177 ? 6.282 -14.750 -6.970 1.00 83.06 177 PHE A O 1
ATOM 1337 N N . MET A 1 178 ? 7.508 -14.747 -5.079 1.00 87.25 178 MET A N 1
ATOM 1338 C CA . MET A 1 178 ? 8.032 -13.402 -5.222 1.00 87.25 178 MET A CA 1
ATOM 1339 C C . MET A 1 178 ? 9.402 -13.496 -5.885 1.00 87.25 178 MET A C 1
ATOM 1341 O O . MET A 1 178 ? 10.365 -13.974 -5.288 1.00 87.25 178 MET A O 1
ATOM 1345 N N . LYS A 1 179 ? 9.481 -13.062 -7.140 1.00 88.25 179 LYS A N 1
ATOM 1346 C CA . LYS A 1 179 ? 10.735 -12.899 -7.874 1.00 88.25 179 LYS A CA 1
ATOM 1347 C C . LYS A 1 179 ? 11.286 -11.507 -7.591 1.00 88.25 179 LYS A C 1
ATOM 1349 O O . LYS A 1 179 ? 10.529 -10.548 -7.530 1.00 88.25 179 LYS A O 1
ATOM 1354 N N . ARG A 1 180 ? 12.595 -11.358 -7.424 1.00 88.62 180 ARG A N 1
ATOM 1355 C CA . ARG A 1 180 ? 13.199 -10.034 -7.218 1.00 88.62 180 ARG A CA 1
ATOM 1356 C C . ARG A 1 180 ? 13.021 -9.141 -8.453 1.00 88.62 180 ARG A C 1
ATOM 1358 O O . ARG A 1 180 ? 13.113 -9.626 -9.581 1.00 88.62 180 ARG A O 1
ATOM 1365 N N . VAL A 1 181 ? 12.792 -7.844 -8.246 1.00 89.38 181 VAL A N 1
ATOM 1366 C CA . VAL A 1 181 ? 12.802 -6.854 -9.336 1.00 89.38 181 VAL A CA 1
ATOM 1367 C C . VAL A 1 181 ? 14.247 -6.544 -9.741 1.00 89.38 181 VAL A C 1
ATOM 1369 O O . VAL A 1 181 ? 15.079 -6.213 -8.899 1.00 89.38 181 VAL A O 1
ATOM 1372 N N . GLY A 1 182 ? 14.534 -6.617 -11.044 1.00 83.12 182 GLY A N 1
ATOM 1373 C CA . GLY A 1 182 ? 15.858 -6.331 -11.602 1.00 83.12 182 GLY A CA 1
ATOM 1374 C C . GLY A 1 182 ? 16.895 -7.439 -11.389 1.00 83.12 182 GLY A C 1
ATOM 1375 O O . GLY A 1 182 ? 16.587 -8.543 -10.945 1.00 83.12 182 GLY A O 1
ATOM 1376 N N . THR A 1 183 ? 18.145 -7.145 -11.752 1.00 71.12 183 THR A N 1
ATOM 1377 C CA . THR A 1 183 ? 19.272 -8.103 -11.730 1.00 71.12 183 THR A CA 1
ATOM 1378 C C . THR A 1 183 ? 20.295 -7.815 -10.628 1.00 71.12 183 THR A C 1
ATOM 1380 O O . THR A 1 183 ? 21.412 -8.329 -10.682 1.00 71.12 183 THR A O 1
ATOM 1383 N N . ALA A 1 184 ? 19.972 -6.936 -9.676 1.00 61.28 184 ALA A N 1
ATOM 1384 C CA . ALA A 1 184 ? 20.953 -6.400 -8.738 1.00 61.28 184 ALA A CA 1
ATOM 1385 C C . ALA A 1 184 ? 21.609 -7.504 -7.884 1.00 61.28 184 ALA A C 1
ATOM 1387 O O . ALA A 1 184 ? 20.925 -8.257 -7.188 1.00 61.28 184 ALA A O 1
ATOM 1388 N N . GLN A 1 185 ? 22.947 -7.579 -7.935 1.00 60.72 185 GLN A N 1
ATOM 1389 C CA . GLN A 1 185 ? 23.733 -8.631 -7.278 1.00 60.72 185 GLN A CA 1
ATOM 1390 C C . GLN A 1 185 ? 23.860 -8.460 -5.751 1.00 60.72 185 GLN A C 1
ATOM 1392 O O . GLN A 1 185 ? 24.129 -9.437 -5.059 1.00 60.72 185 GLN A O 1
ATOM 1397 N N . ALA A 1 186 ? 23.641 -7.254 -5.210 1.00 70.69 186 ALA A N 1
ATOM 1398 C CA . ALA A 1 186 ? 23.726 -6.955 -3.774 1.00 70.69 186 ALA A CA 1
ATOM 1399 C C . ALA A 1 186 ? 22.347 -6.599 -3.196 1.00 70.69 186 ALA A C 1
ATOM 1401 O O . ALA A 1 186 ? 21.537 -5.972 -3.876 1.00 70.69 186 ALA A O 1
ATOM 1402 N N . ALA A 1 187 ? 22.057 -7.006 -1.956 1.00 70.94 187 ALA A N 1
ATOM 1403 C CA . ALA A 1 187 ? 20.762 -6.779 -1.297 1.00 70.94 187 ALA A CA 1
ATOM 1404 C C . ALA A 1 187 ? 20.399 -5.285 -1.168 1.00 70.94 187 ALA A C 1
ATOM 1406 O O . ALA A 1 187 ? 19.248 -4.919 -1.393 1.00 70.94 187 ALA A O 1
ATOM 1407 N N . ASP A 1 188 ? 21.389 -4.433 -0.907 1.00 80.94 188 ASP A N 1
ATOM 1408 C CA . ASP A 1 188 ? 21.180 -3.009 -0.608 1.00 80.94 188 ASP A CA 1
ATOM 1409 C C . ASP A 1 188 ? 21.295 -2.099 -1.836 1.00 80.94 188 ASP A C 1
ATOM 1411 O O . ASP A 1 188 ? 21.225 -0.878 -1.728 1.00 80.94 188 ASP A O 1
ATOM 1415 N N . ALA A 1 189 ? 21.482 -2.675 -3.027 1.00 87.38 189 ALA A N 1
ATOM 1416 C CA . ALA A 1 189 ? 21.537 -1.887 -4.248 1.00 87.38 189 ALA A CA 1
ATOM 1417 C C . ALA A 1 189 ? 20.185 -1.186 -4.501 1.00 87.38 189 ALA A C 1
ATOM 1419 O O . ALA A 1 189 ? 19.142 -1.829 -4.329 1.00 87.38 189 ALA A O 1
ATOM 1420 N N . PRO A 1 190 ? 20.184 0.072 -4.973 1.00 90.06 190 PRO A N 1
ATOM 1421 C CA . PRO A 1 190 ? 18.987 0.783 -5.411 1.00 90.06 190 PRO A CA 1
ATOM 1422 C C . PRO A 1 190 ? 18.103 -0.011 -6.372 1.00 90.06 190 PRO A C 1
ATOM 1424 O O . PRO A 1 190 ? 18.593 -0.685 -7.286 1.00 90.06 190 PRO A O 1
ATOM 1427 N N . T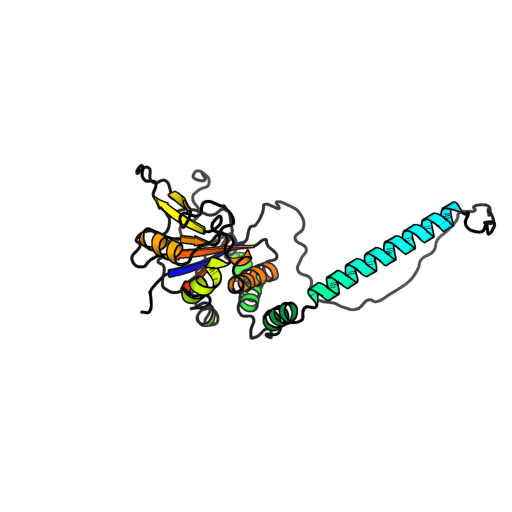HR A 1 191 ? 16.788 0.114 -6.212 1.00 91.56 191 THR A N 1
ATOM 1428 C CA . THR A 1 191 ? 15.822 -0.378 -7.196 1.00 91.56 191 THR A CA 1
ATOM 1429 C C . THR A 1 191 ? 15.759 0.596 -8.362 1.00 91.56 191 THR A C 1
ATOM 1431 O O . THR A 1 191 ? 15.348 1.738 -8.214 1.00 91.56 191 THR A O 1
ATOM 1434 N N . LYS A 1 192 ? 16.137 0.151 -9.561 1.00 93.06 192 LYS A N 1
ATOM 1435 C CA . LYS A 1 192 ? 16.078 1.008 -10.750 1.00 93.06 192 LYS A CA 1
ATOM 1436 C C . LYS A 1 192 ? 14.654 1.102 -11.275 1.00 93.06 192 LYS A C 1
ATOM 1438 O O . LYS A 1 192 ? 13.999 0.075 -11.475 1.00 93.06 192 LYS A O 1
ATOM 1443 N N . PHE A 1 193 ? 14.215 2.309 -11.630 1.00 94.00 193 PHE A N 1
ATOM 1444 C CA . PHE A 1 193 ? 12.894 2.505 -12.233 1.00 94.00 193 PHE A CA 1
ATOM 1445 C C . PHE A 1 193 ? 12.715 1.692 -13.523 1.00 94.00 193 PHE A C 1
ATOM 1447 O O . PHE A 1 193 ? 11.688 1.047 -13.728 1.00 94.00 193 PHE A O 1
ATOM 1454 N N . SER A 1 194 ? 13.757 1.628 -14.355 1.00 94.25 194 SER A N 1
ATOM 1455 C CA . SER A 1 194 ? 13.738 0.839 -15.593 1.00 94.25 194 SER A CA 1
ATOM 1456 C C . SER A 1 194 ? 13.559 -0.666 -15.361 1.00 94.25 194 SER A C 1
ATOM 1458 O O . SER A 1 194 ? 12.937 -1.344 -16.180 1.00 94.25 194 SER A O 1
ATOM 1460 N N . ASP A 1 195 ? 14.061 -1.207 -14.250 1.00 93.88 195 ASP A N 1
ATOM 1461 C CA . ASP A 1 195 ? 13.883 -2.618 -13.907 1.00 93.88 195 ASP A CA 1
ATOM 1462 C C . ASP A 1 195 ? 12.477 -2.882 -13.370 1.00 93.88 195 ASP A C 1
ATOM 1464 O O . ASP A 1 195 ? 11.849 -3.866 -13.762 1.00 93.88 195 ASP A O 1
ATOM 1468 N N . LEU A 1 196 ? 11.933 -1.959 -12.571 1.00 93.00 196 LEU A N 1
ATOM 1469 C CA . LEU A 1 196 ? 10.533 -1.995 -12.156 1.00 93.00 196 LEU A CA 1
ATOM 1470 C C . LEU A 1 196 ? 9.593 -1.984 -13.370 1.00 93.00 196 LEU A C 1
ATOM 1472 O O . LEU A 1 196 ? 8.690 -2.814 -13.456 1.00 93.00 196 LEU A O 1
ATOM 1476 N N . GLN A 1 197 ? 9.833 -1.099 -14.341 1.00 93.19 197 GLN A N 1
ATOM 1477 C CA . GLN A 1 197 ? 9.051 -1.020 -15.577 1.00 93.19 197 GLN A CA 1
ATOM 1478 C C . GLN A 1 197 ? 9.109 -2.310 -16.401 1.00 93.19 197 GLN A C 1
ATOM 1480 O O . GLN A 1 197 ? 8.095 -2.715 -16.970 1.00 93.19 197 GLN A O 1
ATOM 1485 N N . LYS A 1 198 ? 10.275 -2.964 -16.486 1.00 93.31 198 LYS A N 1
ATOM 1486 C CA . LYS A 1 198 ? 10.400 -4.264 -17.163 1.00 93.31 198 LYS A CA 1
ATOM 1487 C C . LYS A 1 198 ? 9.579 -5.329 -16.444 1.00 93.31 198 LYS A C 1
ATOM 1489 O O . LYS A 1 198 ? 8.781 -5.992 -17.097 1.00 93.31 198 LYS A O 1
ATOM 1494 N N . SER A 1 199 ? 9.711 -5.437 -15.122 1.00 91.94 199 SER A N 1
ATOM 1495 C CA . SER A 1 199 ? 8.951 -6.401 -14.318 1.00 91.94 199 SER A CA 1
ATOM 1496 C C . SER A 1 199 ? 7.437 -6.176 -14.410 1.00 91.94 199 SER A C 1
ATOM 1498 O O . SER A 1 199 ? 6.661 -7.124 -14.490 1.00 91.94 199 SER A O 1
ATOM 1500 N N . LEU A 1 200 ? 6.975 -4.929 -14.492 1.00 90.75 200 LEU A N 1
ATOM 1501 C CA . LEU A 1 200 ? 5.542 -4.651 -14.623 1.00 90.75 200 LEU A CA 1
ATOM 1502 C C . LEU A 1 200 ? 4.913 -5.236 -15.893 1.00 90.75 200 LEU A C 1
ATOM 1504 O O . LEU A 1 200 ? 3.720 -5.516 -15.897 1.00 90.75 200 LEU A O 1
ATOM 1508 N N . LYS A 1 201 ? 5.690 -5.477 -16.956 1.00 88.44 201 LYS A N 1
ATOM 1509 C CA . LYS A 1 201 ? 5.172 -6.093 -18.191 1.00 88.44 201 LYS A CA 1
ATOM 1510 C C . LYS A 1 201 ? 4.715 -7.538 -17.999 1.00 88.44 201 LYS A C 1
ATOM 1512 O O . LYS A 1 201 ? 3.939 -8.035 -18.807 1.00 88.44 201 LYS A O 1
ATOM 1517 N N . GLU A 1 202 ? 5.214 -8.203 -16.965 1.00 85.19 202 GLU A N 1
ATOM 1518 C CA . GLU A 1 202 ? 5.002 -9.631 -16.726 1.00 85.19 202 GLU A CA 1
ATOM 1519 C C . GLU A 1 202 ? 4.151 -9.898 -15.472 1.00 85.19 202 GLU A C 1
ATOM 1521 O O . GLU A 1 202 ? 3.733 -11.033 -15.254 1.00 85.19 202 GLU A O 1
ATOM 1526 N N . GLY A 1 203 ? 3.868 -8.887 -14.641 1.00 85.44 203 GLY A N 1
ATOM 1527 C CA . GLY A 1 203 ? 3.079 -9.097 -13.430 1.00 85.44 203 GLY A CA 1
ATOM 1528 C C . GLY A 1 203 ? 2.941 -7.882 -12.517 1.00 85.44 203 GLY A C 1
ATOM 1529 O O . GLY A 1 203 ? 3.229 -6.743 -12.884 1.00 85.44 203 GLY A O 1
ATOM 1530 N N . THR A 1 204 ? 2.473 -8.143 -11.298 1.00 91.69 204 THR A N 1
ATOM 1531 C CA . THR A 1 204 ? 2.358 -7.137 -10.239 1.00 91.69 204 THR A CA 1
ATOM 1532 C C . THR A 1 204 ? 3.686 -6.997 -9.508 1.00 91.69 204 THR A C 1
ATOM 1534 O O . THR A 1 204 ? 4.218 -7.980 -8.994 1.00 91.69 204 THR A O 1
ATOM 1537 N N . CYS A 1 205 ? 4.192 -5.773 -9.407 1.00 94.38 205 CYS A N 1
ATOM 1538 C CA . CYS A 1 205 ? 5.319 -5.453 -8.543 1.00 94.38 205 CYS A CA 1
ATOM 1539 C C . CYS A 1 205 ? 4.826 -5.038 -7.154 1.00 94.38 205 CYS A C 1
ATOM 1541 O O . CYS A 1 205 ? 3.800 -4.370 -7.020 1.00 94.38 205 CYS A O 1
ATOM 1543 N N . VAL A 1 206 ? 5.576 -5.426 -6.129 1.00 94.00 206 VAL A N 1
ATOM 1544 C CA . VAL A 1 206 ? 5.339 -5.115 -4.723 1.00 94.00 206 VAL A CA 1
ATOM 1545 C C . VAL A 1 206 ? 6.592 -4.464 -4.156 1.00 94.00 206 VAL A C 1
ATOM 1547 O O . VAL A 1 206 ? 7.677 -5.042 -4.239 1.00 94.00 206 VAL A O 1
ATOM 1550 N N . LEU A 1 207 ? 6.441 -3.278 -3.574 1.00 94.50 207 LEU A N 1
ATOM 1551 C CA . LEU A 1 207 ? 7.468 -2.644 -2.751 1.00 94.50 207 LEU A CA 1
ATOM 1552 C C . LEU A 1 207 ? 7.068 -2.843 -1.284 1.00 94.50 207 LEU A C 1
ATOM 1554 O O . LEU A 1 207 ? 6.144 -2.195 -0.790 1.00 94.50 207 LEU A O 1
ATOM 1558 N N . ASN A 1 208 ? 7.722 -3.789 -0.611 1.00 93.19 208 ASN A N 1
ATOM 1559 C CA . ASN A 1 208 ? 7.478 -4.112 0.794 1.00 93.19 208 ASN A CA 1
ATOM 1560 C C . ASN A 1 208 ? 8.018 -3.040 1.753 1.00 93.19 208 ASN A C 1
ATOM 1562 O O . ASN A 1 208 ? 9.128 -2.544 1.585 1.00 93.19 208 ASN A O 1
ATOM 1566 N N . SER A 1 209 ? 7.284 -2.695 2.806 1.00 92.75 209 SER A N 1
ATOM 1567 C CA . SER A 1 209 ? 7.730 -1.663 3.761 1.00 92.75 209 SER A CA 1
ATOM 1568 C C . SER A 1 209 ? 8.012 -0.301 3.102 1.00 92.75 209 SER A C 1
ATOM 1570 O O . SER A 1 209 ? 8.844 0.464 3.581 1.00 92.75 209 SER A O 1
ATOM 1572 N N . ALA A 1 210 ? 7.326 0.028 2.006 1.00 92.00 210 ALA A N 1
ATOM 1573 C CA . ALA A 1 210 ? 7.488 1.282 1.275 1.00 92.00 210 ALA A CA 1
ATOM 1574 C C . ALA A 1 210 ? 7.325 2.522 2.173 1.00 92.00 210 ALA A C 1
ATOM 1576 O O . ALA A 1 210 ? 8.032 3.506 1.980 1.00 92.00 210 ALA A O 1
ATOM 1577 N N . GLY A 1 211 ? 6.482 2.453 3.208 1.00 89.62 211 GLY A N 1
ATOM 1578 C CA . GLY A 1 211 ? 6.313 3.538 4.185 1.00 89.62 211 GLY A CA 1
ATOM 1579 C C . GLY A 1 211 ? 7.556 3.849 5.030 1.00 89.62 211 GLY A C 1
ATOM 1580 O O . GLY A 1 211 ? 7.631 4.927 5.604 1.00 89.62 211 GLY A O 1
ATOM 1581 N N . ALA A 1 212 ? 8.538 2.943 5.093 1.00 89.38 212 ALA A N 1
ATOM 1582 C CA . ALA A 1 212 ? 9.796 3.157 5.812 1.00 89.38 212 ALA A CA 1
ATOM 1583 C C . ALA A 1 212 ? 10.902 3.783 4.943 1.00 89.38 212 ALA A C 1
ATOM 1585 O O . ALA A 1 212 ? 11.896 4.262 5.481 1.00 89.38 212 ALA A O 1
ATOM 1586 N N . TYR A 1 213 ? 10.744 3.760 3.616 1.00 88.75 213 TYR A N 1
ATOM 1587 C CA . TYR A 1 213 ? 11.797 4.137 2.666 1.00 88.75 213 TYR A CA 1
ATOM 1588 C C . TYR A 1 213 ? 11.385 5.255 1.704 1.00 88.75 213 TYR A C 1
ATOM 1590 O O . TYR A 1 213 ? 12.244 5.953 1.184 1.00 88.75 213 TYR A O 1
ATOM 1598 N N . ILE A 1 214 ? 10.088 5.432 1.445 1.00 85.81 214 ILE A N 1
ATOM 1599 C CA . ILE A 1 214 ? 9.570 6.430 0.509 1.00 85.81 214 ILE A CA 1
ATOM 1600 C C . ILE A 1 214 ? 8.876 7.522 1.318 1.00 85.81 214 ILE A C 1
ATOM 1602 O O . ILE A 1 214 ? 7.783 7.313 1.847 1.00 85.81 214 ILE A O 1
ATOM 1606 N N . SER A 1 215 ? 9.509 8.694 1.401 1.00 83.12 215 SER A N 1
ATOM 1607 C CA . SER A 1 215 ? 9.097 9.781 2.304 1.00 83.12 215 SER A CA 1
ATOM 1608 C C . SER A 1 215 ? 7.610 10.173 2.190 1.00 83.12 215 SER A C 1
ATOM 1610 O O . SER A 1 215 ? 6.949 10.240 3.227 1.00 83.12 215 SER A O 1
ATOM 1612 N N . PRO A 1 216 ? 7.014 10.335 0.987 1.00 82.44 216 PRO A N 1
ATOM 1613 C CA . PRO A 1 216 ? 5.575 10.610 0.871 1.00 82.44 216 PRO A CA 1
ATOM 1614 C C . PRO A 1 216 ? 4.659 9.537 1.491 1.00 82.44 216 PRO A C 1
ATOM 1616 O O . PRO A 1 216 ? 3.563 9.846 1.954 1.00 82.44 216 PRO A O 1
ATOM 1619 N N . LEU A 1 217 ? 5.098 8.274 1.534 1.00 87.88 217 LEU A N 1
ATOM 1620 C CA . LEU A 1 217 ? 4.337 7.153 2.100 1.00 87.88 217 LEU A CA 1
ATOM 1621 C C . LEU A 1 217 ? 4.541 7.002 3.618 1.00 87.88 217 LEU A C 1
ATOM 1623 O O . LEU A 1 217 ? 3.735 6.348 4.290 1.00 87.88 217 LEU A O 1
ATOM 1627 N N . ALA A 1 218 ? 5.577 7.629 4.180 1.00 88.25 218 ALA A N 1
ATOM 1628 C CA . ALA A 1 218 ? 5.805 7.650 5.622 1.00 88.25 218 ALA A CA 1
ATOM 1629 C C . ALA A 1 218 ? 4.675 8.385 6.357 1.00 88.25 218 ALA A C 1
ATOM 1631 O O . ALA A 1 218 ? 4.210 7.904 7.389 1.00 88.25 218 ALA A O 1
ATOM 1632 N N . ALA A 1 219 ? 4.158 9.480 5.785 1.00 86.75 219 ALA A N 1
ATOM 1633 C CA . ALA A 1 219 ? 3.038 10.237 6.351 1.00 86.75 219 ALA A CA 1
ATOM 1634 C C . ALA A 1 219 ? 1.784 9.368 6.563 1.00 86.75 219 ALA A C 1
ATOM 1636 O O . ALA A 1 219 ? 1.132 9.457 7.600 1.00 86.75 219 ALA A O 1
ATOM 1637 N N . VAL A 1 220 ? 1.492 8.459 5.625 1.00 89.25 220 VAL A N 1
ATOM 1638 C CA . VAL A 1 220 ? 0.378 7.504 5.752 1.00 89.25 220 VAL A CA 1
ATOM 1639 C C . VAL A 1 220 ? 0.612 6.556 6.928 1.00 89.25 220 VAL A C 1
ATOM 1641 O O . VAL A 1 220 ? -0.279 6.333 7.744 1.00 89.25 220 VAL A O 1
ATOM 1644 N N . SER A 1 221 ? 1.826 6.010 7.029 1.00 90.00 221 SER A N 1
ATOM 1645 C CA . SER A 1 221 ? 2.191 5.057 8.084 1.00 90.00 221 SER A CA 1
ATOM 1646 C C . SER A 1 221 ? 2.125 5.702 9.470 1.00 90.00 221 SER A C 1
ATOM 1648 O O . SER A 1 221 ? 1.590 5.098 10.398 1.00 90.00 221 SER A O 1
ATOM 1650 N N . LEU A 1 222 ? 2.612 6.942 9.593 1.00 90.56 222 LEU A N 1
ATOM 1651 C CA . LEU A 1 222 ? 2.559 7.729 10.825 1.00 90.56 222 LEU A CA 1
ATOM 1652 C C . LEU A 1 222 ? 1.119 8.040 11.236 1.00 90.56 222 LEU A C 1
ATOM 1654 O O . LEU A 1 222 ? 0.759 7.788 12.380 1.00 90.56 222 LEU A O 1
ATOM 1658 N N . ALA A 1 223 ? 0.272 8.483 10.306 1.00 89.62 223 ALA A N 1
ATOM 1659 C CA . ALA A 1 223 ? -1.129 8.769 10.599 1.00 89.62 223 ALA A CA 1
ATOM 1660 C C . ALA A 1 223 ? -1.896 7.540 11.120 1.00 89.62 223 ALA A C 1
ATOM 1662 O O . ALA A 1 223 ? -2.678 7.645 12.067 1.00 89.62 223 ALA A O 1
ATOM 1663 N N . VAL A 1 224 ? -1.663 6.359 10.532 1.00 90.25 224 VAL A N 1
ATOM 1664 C CA . VAL A 1 224 ? -2.265 5.106 11.022 1.00 90.25 224 VAL A CA 1
ATOM 1665 C C . VAL A 1 224 ? -1.714 4.736 12.392 1.00 90.25 224 VAL A C 1
ATOM 1667 O O . VAL A 1 224 ? -2.490 4.379 13.278 1.00 90.25 224 VAL A O 1
ATOM 1670 N N . LEU A 1 225 ? -0.396 4.826 12.576 1.00 90.38 225 LEU A N 1
ATOM 1671 C CA . LEU A 1 225 ? 0.257 4.516 13.844 1.00 90.38 225 LEU A CA 1
ATOM 1672 C C . LEU A 1 225 ? -0.283 5.403 14.974 1.00 90.38 225 LEU A C 1
ATOM 1674 O O . LEU A 1 225 ? -0.631 4.891 16.035 1.00 90.38 225 LEU A O 1
ATOM 1678 N N . GLU A 1 226 ? -0.407 6.709 14.742 1.00 91.19 226 GLU A N 1
ATOM 1679 C CA . GLU A 1 226 ? -0.917 7.670 15.721 1.00 91.19 226 GLU A CA 1
ATOM 1680 C C . GLU A 1 226 ? -2.394 7.435 16.053 1.00 91.19 226 GLU A C 1
ATOM 1682 O O . GLU A 1 226 ? -2.771 7.428 17.226 1.00 91.19 226 GLU A O 1
ATOM 1687 N N . ALA A 1 227 ? -3.236 7.202 15.046 1.00 89.31 227 ALA A N 1
ATOM 1688 C CA . ALA A 1 227 ? -4.669 7.030 15.260 1.00 89.31 227 ALA A CA 1
ATOM 1689 C C . ALA A 1 227 ? -5.030 5.670 15.875 1.00 89.31 227 ALA A C 1
ATOM 1691 O O . ALA A 1 227 ? -5.914 5.587 16.728 1.00 89.31 227 ALA A O 1
ATOM 1692 N N . MET A 1 228 ? -4.366 4.599 15.432 1.00 86.56 228 MET A N 1
ATOM 1693 C CA . MET A 1 228 ? -4.713 3.224 15.804 1.00 86.56 228 MET A CA 1
ATOM 1694 C C . MET A 1 228 ? -3.853 2.684 16.947 1.00 86.56 228 MET A C 1
ATOM 1696 O O . MET A 1 228 ? -4.265 1.729 17.600 1.00 86.56 228 MET A O 1
ATOM 1700 N N . GLN A 1 229 ? -2.679 3.276 17.202 1.00 91.06 229 GLN A N 1
ATOM 1701 C CA . GLN A 1 229 ? -1.720 2.823 18.219 1.00 91.06 229 GLN A CA 1
ATOM 1702 C C . GLN A 1 229 ? -1.300 1.352 18.026 1.00 91.06 229 GLN A C 1
ATOM 1704 O O . GLN A 1 229 ? -1.086 0.612 18.986 1.00 91.06 229 GLN A O 1
ATOM 1709 N N . LEU A 1 230 ? -1.187 0.921 16.764 1.00 88.06 230 LEU A N 1
ATOM 1710 C CA . LEU A 1 230 ? -0.782 -0.428 16.361 1.00 88.06 230 LEU A CA 1
ATOM 1711 C C . LEU A 1 230 ? 0.443 -0.373 15.440 1.00 88.06 230 LEU A C 1
ATOM 1713 O O . LEU A 1 230 ? 0.563 0.579 14.673 1.00 88.06 230 LEU A O 1
ATOM 1717 N N . PRO A 1 231 ? 1.326 -1.391 15.450 1.00 90.56 231 PRO A N 1
ATOM 1718 C CA . PRO A 1 231 ? 2.400 -1.505 14.469 1.00 90.56 231 PRO A CA 1
ATOM 1719 C C . PRO A 1 231 ? 1.864 -1.491 13.033 1.00 90.56 231 PRO A C 1
ATOM 1721 O O . PRO A 1 231 ? 0.945 -2.246 12.701 1.00 90.56 231 PRO A O 1
ATOM 1724 N N . VAL A 1 232 ? 2.479 -0.672 12.180 1.00 89.25 232 VAL A N 1
ATOM 1725 C CA . VAL A 1 232 ? 2.066 -0.481 10.785 1.00 89.25 232 VAL A CA 1
ATOM 1726 C C . VAL A 1 232 ? 3.169 -0.931 9.835 1.00 89.25 232 VAL A C 1
ATOM 1728 O O . VAL A 1 232 ? 4.329 -0.556 9.990 1.00 89.25 232 VAL A O 1
ATOM 1731 N N . GLY A 1 233 ? 2.789 -1.712 8.828 1.00 92.38 233 GLY A N 1
ATOM 1732 C CA . GLY A 1 233 ? 3.569 -1.938 7.618 1.00 92.38 233 GLY A CA 1
ATOM 1733 C C . GLY A 1 233 ? 2.815 -1.386 6.413 1.00 92.38 233 GLY A C 1
ATOM 1734 O O . GLY A 1 233 ? 1.599 -1.523 6.326 1.00 92.38 233 GLY A O 1
ATOM 1735 N N . LEU A 1 234 ? 3.520 -0.770 5.469 1.00 94.31 234 LEU A N 1
ATOM 1736 C CA . LEU A 1 234 ? 2.918 -0.262 4.237 1.00 94.31 234 LEU A CA 1
ATOM 1737 C C . LEU A 1 234 ? 3.604 -0.907 3.044 1.00 94.31 234 LEU A C 1
ATOM 1739 O O . LEU A 1 234 ? 4.809 -0.752 2.865 1.00 94.31 234 LEU A O 1
ATOM 1743 N N . ASN A 1 235 ? 2.822 -1.593 2.219 1.00 95.44 235 ASN A N 1
ATOM 1744 C CA . ASN A 1 235 ? 3.271 -2.201 0.978 1.00 95.44 235 ASN A CA 1
ATOM 1745 C C . ASN A 1 235 ? 2.635 -1.473 -0.209 1.00 95.44 235 ASN A C 1
ATOM 1747 O O . ASN A 1 235 ? 1.441 -1.170 -0.206 1.00 95.44 235 ASN A O 1
ATOM 1751 N N . LEU A 1 236 ? 3.427 -1.220 -1.247 1.00 94.94 236 LEU A N 1
ATOM 1752 C CA . LEU A 1 236 ? 2.946 -0.625 -2.489 1.00 94.94 236 LEU A CA 1
ATOM 1753 C C . LEU A 1 236 ? 2.771 -1.706 -3.551 1.00 94.94 236 LEU A C 1
ATOM 1755 O O . LEU A 1 236 ? 3.716 -2.435 -3.835 1.00 94.94 236 LEU A O 1
ATOM 1759 N N . TYR A 1 237 ? 1.592 -1.785 -4.164 1.00 95.31 237 TYR A N 1
ATOM 1760 C CA . TYR A 1 237 ? 1.283 -2.743 -5.223 1.00 95.31 237 TYR A CA 1
ATOM 1761 C C . TYR A 1 237 ? 1.052 -2.010 -6.534 1.00 95.31 237 TYR A C 1
ATOM 1763 O O . TYR A 1 237 ? 0.137 -1.194 -6.652 1.00 95.31 237 TYR A O 1
ATOM 1771 N N . ILE A 1 238 ? 1.847 -2.361 -7.539 1.00 95.19 238 ILE A N 1
ATOM 1772 C CA . ILE A 1 238 ? 1.803 -1.756 -8.864 1.00 95.19 238 ILE A CA 1
ATOM 1773 C C . ILE A 1 238 ? 1.458 -2.851 -9.864 1.00 95.19 238 ILE A C 1
ATOM 1775 O O . ILE A 1 238 ? 2.146 -3.867 -9.933 1.00 95.19 238 ILE A O 1
ATOM 1779 N N . THR A 1 239 ? 0.375 -2.691 -10.620 1.00 92.56 239 THR A N 1
ATOM 1780 C CA . THR A 1 239 ? -0.059 -3.699 -11.604 1.00 92.56 239 THR A CA 1
ATOM 1781 C C . THR A 1 239 ? -0.216 -3.067 -12.977 1.00 92.56 239 THR A C 1
ATOM 1783 O O . THR A 1 239 ? -0.809 -1.995 -13.110 1.00 92.56 239 THR A O 1
ATOM 1786 N N . ALA A 1 240 ? 0.306 -3.737 -14.005 1.00 88.44 240 ALA A N 1
ATOM 1787 C CA . ALA A 1 240 ? 0.099 -3.310 -15.380 1.00 88.44 240 ALA A CA 1
ATOM 1788 C C . ALA A 1 240 ? -1.380 -3.394 -15.799 1.00 88.44 240 ALA A C 1
ATOM 1790 O O . ALA A 1 240 ? -2.126 -4.243 -15.296 1.00 88.44 240 ALA A O 1
ATOM 1791 N N . PRO A 1 241 ? -1.822 -2.532 -16.733 1.00 85.88 241 PRO A N 1
ATOM 1792 C CA . PRO A 1 241 ? -3.170 -2.607 -17.279 1.00 85.88 241 PRO A CA 1
ATOM 1793 C C . PRO A 1 241 ? -3.430 -3.967 -17.935 1.00 85.88 241 PRO A C 1
ATOM 1795 O O . PRO A 1 241 ? -2.518 -4.619 -18.439 1.00 85.88 241 PRO A O 1
ATOM 1798 N N . ASN A 1 242 ? -4.702 -4.368 -17.969 1.00 83.81 242 ASN A N 1
ATOM 1799 C CA . ASN A 1 242 ? -5.190 -5.600 -18.607 1.00 83.81 242 ASN A CA 1
ATOM 1800 C C . ASN A 1 242 ? -4.674 -6.918 -17.996 1.00 83.81 242 ASN A C 1
ATOM 1802 O O . ASN A 1 242 ? -4.938 -7.991 -18.542 1.00 83.81 242 ASN A O 1
ATOM 1806 N N . MET A 1 243 ? -4.004 -6.865 -16.843 1.00 83.69 243 MET A N 1
ATOM 1807 C CA . MET A 1 243 ? -3.667 -8.059 -16.073 1.00 83.69 243 MET A CA 1
ATOM 1808 C C . MET A 1 243 ? -4.930 -8.719 -15.512 1.00 83.69 243 MET A C 1
ATOM 1810 O O . MET A 1 243 ? -5.641 -8.135 -14.697 1.00 83.69 243 MET A O 1
ATOM 1814 N N . GLN A 1 244 ? -5.178 -9.969 -15.912 1.00 83.44 244 GLN A N 1
ATOM 1815 C CA . GLN A 1 244 ? -6.327 -10.750 -15.432 1.00 83.44 244 GLN A CA 1
ATOM 1816 C C . GLN A 1 244 ? -6.206 -11.140 -13.957 1.00 83.44 244 GLN A C 1
ATOM 1818 O O . GLN A 1 244 ? -7.204 -11.321 -13.263 1.00 83.44 244 GLN A O 1
ATOM 1823 N N . THR A 1 245 ? -4.982 -11.307 -13.458 1.00 84.38 245 THR A N 1
ATOM 1824 C CA . THR A 1 245 ? -4.727 -11.710 -12.073 1.00 84.38 245 THR A CA 1
ATOM 1825 C C . THR A 1 245 ? -3.493 -10.985 -11.559 1.00 84.38 245 THR A C 1
ATOM 1827 O O . THR A 1 245 ? -2.409 -11.148 -12.107 1.00 84.38 245 THR A O 1
ATOM 1830 N N . SER A 1 246 ? -3.661 -10.177 -10.507 1.00 86.38 246 SER A N 1
ATOM 1831 C CA . SER A 1 246 ? -2.543 -9.502 -9.829 1.00 86.38 246 SER A CA 1
ATOM 1832 C C . SER A 1 246 ? -1.881 -10.369 -8.758 1.00 86.38 246 SER A C 1
ATOM 1834 O O . SER A 1 246 ? -0.714 -10.193 -8.445 1.00 86.38 246 SER A O 1
ATOM 1836 N N . ALA A 1 247 ? -2.669 -11.247 -8.140 1.00 86.88 247 ALA A N 1
ATOM 1837 C CA . ALA A 1 247 ? -2.259 -12.218 -7.135 1.00 86.88 247 ALA A CA 1
ATOM 1838 C C . ALA A 1 247 ? -3.340 -13.310 -7.078 1.00 86.88 247 ALA A C 1
ATOM 1840 O O . ALA A 1 247 ? -4.514 -12.992 -7.310 1.00 86.88 247 ALA A O 1
ATOM 1841 N N . PRO A 1 248 ? -2.991 -14.573 -6.785 1.00 87.12 248 PRO A N 1
ATOM 1842 C CA . PRO A 1 248 ? -3.993 -15.603 -6.542 1.00 87.12 248 PRO A CA 1
ATOM 1843 C C . PRO A 1 248 ? -4.827 -15.255 -5.297 1.00 87.12 248 PRO A C 1
ATOM 1845 O O . PRO A 1 248 ? -4.365 -14.490 -4.444 1.00 87.12 248 PRO A O 1
ATOM 1848 N N . PRO A 1 249 ? -6.037 -15.819 -5.148 1.00 88.06 249 PRO A N 1
ATOM 1849 C CA . PRO A 1 249 ? -6.810 -15.684 -3.918 1.00 88.06 249 PRO A CA 1
ATOM 1850 C C . PRO A 1 249 ? -6.002 -16.147 -2.697 1.00 88.06 249 PRO A C 1
ATOM 1852 O O . PRO A 1 249 ? -5.500 -17.269 -2.669 1.00 88.06 249 PRO A O 1
ATOM 1855 N N . HIS A 1 250 ? -5.882 -15.280 -1.696 1.00 87.25 250 HIS A N 1
ATOM 1856 C CA . HIS A 1 250 ? -5.194 -15.552 -0.435 1.00 87.25 250 HIS A CA 1
ATOM 1857 C C . HIS A 1 250 ? -5.815 -14.725 0.694 1.00 87.25 250 HIS A C 1
ATOM 1859 O O . HIS A 1 250 ? -6.667 -13.867 0.457 1.00 87.25 250 HIS A O 1
ATOM 1865 N N . THR A 1 251 ? -5.383 -15.004 1.919 1.00 86.00 251 THR A N 1
ATOM 1866 C CA . THR A 1 251 ? -5.690 -14.207 3.107 1.00 86.00 251 THR A CA 1
ATOM 1867 C C . THR A 1 251 ? -4.388 -13.786 3.764 1.00 86.00 251 THR A C 1
ATOM 1869 O O . THR A 1 251 ? -3.493 -14.619 3.928 1.00 86.00 251 THR A O 1
ATOM 1872 N N . ASP A 1 252 ? -4.313 -12.534 4.190 1.00 85.75 252 ASP A N 1
ATOM 1873 C CA . ASP A 1 252 ? -3.224 -12.054 5.030 1.00 85.75 252 ASP A CA 1
ATOM 1874 C C . ASP A 1 252 ? -3.462 -12.412 6.502 1.00 85.75 252 ASP A C 1
ATOM 1876 O O . ASP A 1 252 ? -4.571 -12.756 6.918 1.00 85.75 252 ASP A O 1
ATOM 1880 N N . LYS A 1 253 ? -2.393 -12.351 7.303 1.00 85.19 253 LYS A N 1
ATOM 1881 C CA . LYS A 1 253 ? -2.482 -12.511 8.765 1.00 85.19 253 LYS A CA 1
ATOM 1882 C C . LYS A 1 253 ? -2.772 -11.186 9.475 1.00 85.19 253 LYS A C 1
ATOM 1884 O O . LYS A 1 253 ? -3.022 -11.194 10.676 1.00 85.19 253 LYS A O 1
ATOM 1889 N N . GLN A 1 254 ? -2.674 -10.075 8.752 1.00 87.38 254 GLN A N 1
ATOM 1890 C CA . GLN A 1 254 ? -2.856 -8.718 9.247 1.00 87.38 254 GLN A CA 1
ATOM 1891 C C . GLN A 1 254 ? -4.255 -8.187 8.934 1.00 87.38 254 GLN A C 1
ATOM 1893 O O . GLN A 1 254 ? -4.869 -8.590 7.946 1.00 87.38 254 GLN A O 1
ATOM 1898 N N . ASP A 1 255 ? -4.710 -7.216 9.726 1.00 90.19 255 ASP A N 1
ATOM 1899 C CA . ASP A 1 255 ? -5.788 -6.326 9.308 1.00 90.19 255 ASP A CA 1
ATOM 1900 C C . ASP A 1 255 ? -5.228 -5.333 8.280 1.00 90.19 255 ASP A C 1
ATOM 1902 O O . ASP A 1 255 ? -4.133 -4.789 8.453 1.00 90.19 255 ASP A O 1
ATOM 1906 N N . VAL A 1 256 ? -5.957 -5.107 7.186 1.00 92.00 256 VAL A N 1
ATOM 1907 C CA . VAL A 1 256 ? -5.462 -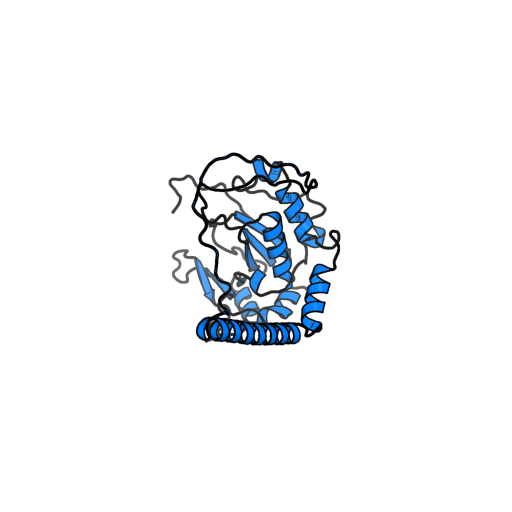4.314 6.054 1.00 92.00 256 VAL A CA 1
ATOM 1908 C C . VAL A 1 256 ? -6.425 -3.198 5.672 1.00 92.00 256 VAL A C 1
ATOM 1910 O O . VAL A 1 256 ? -7.628 -3.407 5.517 1.00 92.00 256 VAL A O 1
ATOM 1913 N N . PHE A 1 257 ? -5.868 -2.012 5.450 1.00 91.19 257 PHE A N 1
ATOM 1914 C CA . PHE A 1 257 ? -6.495 -0.935 4.698 1.00 91.19 257 PHE A CA 1
ATOM 1915 C C . PHE A 1 257 ? -5.947 -0.952 3.273 1.00 91.19 257 PHE A C 1
ATOM 1917 O O . PHE A 1 257 ? -4.735 -0.990 3.064 1.00 91.19 257 PHE A O 1
ATOM 1924 N N . VAL A 1 258 ? -6.835 -0.894 2.283 1.00 91.88 258 VAL A N 1
ATOM 1925 C CA . VAL A 1 258 ? -6.459 -0.788 0.870 1.00 91.88 258 VAL A CA 1
ATOM 1926 C C . VAL A 1 258 ? -6.861 0.590 0.364 1.00 91.88 258 VAL A C 1
ATOM 1928 O O . VAL A 1 258 ? -8.042 0.928 0.350 1.00 91.88 258 VAL A O 1
ATOM 1931 N N . LEU A 1 259 ? -5.875 1.370 -0.072 1.00 90.00 259 LEU A N 1
ATOM 1932 C CA . LEU A 1 259 ? -6.045 2.716 -0.607 1.00 90.00 259 LEU A CA 1
ATOM 1933 C C . LEU A 1 259 ? -5.712 2.698 -2.105 1.00 90.00 259 LEU A C 1
ATOM 1935 O O . LEU A 1 259 ? -4.591 2.372 -2.505 1.00 90.00 259 LEU A O 1
ATOM 1939 N N . GLN A 1 260 ? -6.693 3.015 -2.950 1.00 90.25 260 GLN A N 1
ATOM 1940 C CA . GLN A 1 260 ? -6.528 3.044 -4.404 1.00 90.25 260 GLN A CA 1
ATOM 1941 C C . GLN A 1 260 ? -6.014 4.424 -4.832 1.00 90.25 260 GLN A C 1
ATOM 1943 O O . GLN A 1 260 ? -6.800 5.358 -4.943 1.00 90.25 260 GLN A O 1
ATOM 1948 N N . ALA A 1 261 ? -4.705 4.546 -5.064 1.00 89.12 261 ALA A N 1
ATOM 1949 C CA . ALA A 1 261 ? -4.071 5.825 -5.390 1.00 89.12 261 ALA A CA 1
ATOM 1950 C C . ALA A 1 261 ? -4.219 6.187 -6.876 1.00 89.12 261 ALA A C 1
ATOM 1952 O O . ALA A 1 261 ? -4.570 7.312 -7.201 1.00 89.12 261 ALA A O 1
ATOM 1953 N N . GLN A 1 262 ? -3.992 5.235 -7.790 1.00 89.38 262 GLN A N 1
ATOM 1954 C CA . GLN A 1 262 ? -4.119 5.473 -9.237 1.00 89.38 262 GLN A CA 1
ATOM 1955 C C . GLN A 1 262 ? -4.819 4.326 -9.950 1.00 89.38 262 GLN A C 1
ATOM 1957 O O . GLN A 1 262 ? -4.608 3.164 -9.606 1.00 89.38 262 GLN A O 1
ATOM 1962 N N . GLY A 1 263 ? -5.588 4.640 -10.993 1.00 90.31 263 GLY A N 1
ATOM 1963 C CA . GLY A 1 263 ? -6.276 3.650 -11.821 1.00 90.31 263 GLY A CA 1
ATOM 1964 C C . GLY A 1 263 ? -7.420 2.934 -11.095 1.00 90.31 263 GLY A C 1
ATOM 1965 O O . GLY A 1 263 ? -7.934 3.408 -10.085 1.00 90.31 263 GLY A O 1
ATOM 1966 N N . ALA A 1 264 ? -7.831 1.777 -11.619 1.00 88.25 264 ALA A N 1
ATOM 1967 C CA . ALA A 1 264 ? -8.934 0.989 -11.071 1.00 88.25 264 ALA A CA 1
ATOM 1968 C C . ALA A 1 264 ? -8.588 -0.503 -10.994 1.00 88.25 264 ALA A C 1
ATOM 1970 O O . ALA A 1 264 ? -8.090 -1.085 -11.960 1.00 88.25 264 ALA A O 1
ATOM 1971 N N . LYS A 1 265 ? -8.889 -1.135 -9.853 1.00 88.94 265 LYS A N 1
ATOM 1972 C CA . LYS A 1 265 ? -8.711 -2.576 -9.641 1.00 88.94 265 LYS A CA 1
ATOM 1973 C C . LYS A 1 265 ? -10.044 -3.242 -9.354 1.00 88.94 265 LYS A C 1
ATOM 1975 O O . LYS A 1 265 ? -10.815 -2.772 -8.521 1.00 88.94 265 LYS A O 1
ATOM 1980 N N . HIS A 1 266 ? -10.279 -4.387 -9.983 1.00 90.88 266 HIS A N 1
ATOM 1981 C CA . HIS A 1 266 ? -11.401 -5.239 -9.624 1.00 90.88 266 HIS A CA 1
ATOM 1982 C C . HIS A 1 266 ? -11.023 -6.128 -8.433 1.00 90.88 266 HIS A C 1
ATOM 1984 O O . HIS A 1 266 ? -10.220 -7.053 -8.567 1.00 90.88 266 HIS A O 1
ATOM 1990 N N . TRP A 1 267 ? -11.600 -5.836 -7.268 1.00 91.62 267 TRP A N 1
ATOM 1991 C CA . TRP A 1 267 ? -11.411 -6.615 -6.047 1.00 91.62 267 TRP A CA 1
ATOM 1992 C C . TRP A 1 267 ? -12.549 -7.616 -5.860 1.00 91.62 267 TRP A C 1
ATOM 1994 O O . TRP A 1 267 ? -13.721 -7.269 -5.982 1.00 91.62 267 TRP A O 1
ATOM 2004 N N . ARG A 1 268 ? -12.195 -8.856 -5.512 1.00 92.62 268 ARG A N 1
ATOM 2005 C CA . ARG A 1 268 ? -13.136 -9.861 -5.008 1.00 92.62 268 ARG A CA 1
ATOM 2006 C C . ARG A 1 268 ? -12.725 -10.215 -3.590 1.00 92.62 268 ARG A C 1
ATOM 2008 O O . ARG A 1 268 ? -11.641 -10.758 -3.393 1.00 92.62 268 ARG A O 1
ATOM 2015 N N . VAL A 1 269 ? -13.582 -9.888 -2.630 1.00 90.88 269 VAL A N 1
ATOM 2016 C CA . VAL A 1 269 ? -13.374 -10.196 -1.215 1.00 90.88 269 VAL A CA 1
ATOM 2017 C C . VAL A 1 269 ? -14.366 -11.275 -0.814 1.00 90.88 269 VAL A C 1
ATOM 2019 O O . VAL A 1 269 ? -15.553 -11.179 -1.121 1.00 90.88 269 VAL A O 1
ATOM 2022 N N . TYR A 1 270 ? -13.865 -12.321 -0.169 1.00 89.88 270 TYR A N 1
ATOM 2023 C CA . TYR A 1 270 ? -14.650 -13.476 0.249 1.00 89.88 270 TYR A CA 1
ATOM 2024 C C . TYR A 1 270 ? -14.758 -13.493 1.773 1.00 89.88 270 TYR A C 1
ATOM 2026 O O . TYR A 1 270 ? -13.880 -12.980 2.468 1.00 89.88 270 TYR A O 1
ATOM 2034 N N . GLY A 1 271 ? -15.821 -14.104 2.297 1.00 86.38 271 GLY A N 1
ATOM 2035 C CA . GLY A 1 271 ? -15.917 -14.379 3.729 1.00 86.38 271 GLY A CA 1
ATOM 2036 C C . GLY A 1 271 ? -14.776 -15.286 4.197 1.00 86.38 271 GLY A C 1
ATOM 2037 O O . GLY A 1 271 ? -14.242 -16.079 3.416 1.00 86.38 271 GLY A O 1
ATOM 2038 N N . ALA A 1 272 ? -14.412 -15.174 5.476 1.00 79.88 272 ALA A N 1
ATOM 2039 C CA . ALA A 1 272 ? -13.370 -16.012 6.056 1.00 79.88 272 ALA A CA 1
ATOM 2040 C C . ALA A 1 272 ? -13.701 -17.505 5.849 1.00 79.88 272 ALA A C 1
ATOM 2042 O O . ALA A 1 272 ? -14.850 -17.911 6.062 1.00 79.88 272 ALA A O 1
ATOM 2043 N N . PRO A 1 273 ? -12.721 -18.337 5.449 1.00 77.88 273 PRO A N 1
ATOM 2044 C CA . PRO A 1 273 ? -12.961 -19.761 5.294 1.00 77.88 273 PRO A CA 1
ATOM 2045 C C . PRO A 1 273 ? -13.354 -20.383 6.647 1.00 77.88 273 PRO A C 1
ATOM 2047 O O . PRO A 1 273 ? -12.897 -19.914 7.698 1.00 77.88 273 PRO A O 1
ATOM 2050 N N . PRO A 1 274 ? -14.166 -21.458 6.651 1.00 76.25 274 PRO A N 1
ATOM 2051 C CA . PRO A 1 274 ? -14.489 -22.188 7.872 1.00 76.25 274 PRO A CA 1
ATOM 2052 C C . PRO A 1 274 ? -13.211 -22.598 8.623 1.00 76.25 274 PRO A C 1
ATOM 2054 O O . PRO A 1 274 ? -12.210 -22.899 7.969 1.00 76.25 274 PRO A O 1
ATOM 2057 N N . PRO A 1 275 ? -13.223 -22.688 9.969 1.00 72.69 275 PRO A N 1
ATOM 2058 C CA . PRO A 1 275 ? -12.035 -23.035 10.754 1.00 72.69 275 PRO A CA 1
ATOM 2059 C C . PRO A 1 275 ? -11.315 -24.307 10.284 1.00 72.69 275 PRO A C 1
ATOM 2061 O O . PRO A 1 275 ? -10.091 -24.356 10.318 1.00 72.69 275 PRO A O 1
ATOM 2064 N N . ALA A 1 276 ? -12.060 -25.296 9.779 1.00 69.69 276 ALA A N 1
ATOM 2065 C CA . ALA A 1 276 ? -11.529 -26.555 9.251 1.00 69.69 276 ALA A CA 1
ATOM 2066 C C . ALA A 1 276 ? -10.661 -26.407 7.982 1.00 69.69 276 ALA A C 1
ATOM 2068 O O . ALA A 1 276 ? -9.923 -27.324 7.641 1.00 69.69 276 ALA A O 1
ATOM 2069 N N . ASN A 1 277 ? -10.741 -25.265 7.293 1.00 63.28 277 ASN A N 1
ATOM 2070 C CA . ASN A 1 277 ? -10.032 -24.989 6.042 1.00 63.28 277 ASN A CA 1
ATOM 2071 C C . ASN A 1 277 ? -8.901 -23.960 6.210 1.00 63.28 277 ASN A C 1
ATOM 2073 O O . ASN A 1 277 ? -8.322 -23.526 5.213 1.00 63.28 277 ASN A O 1
ATOM 2077 N N . LYS A 1 278 ? -8.584 -23.549 7.447 1.00 56.44 278 LYS A N 1
ATOM 2078 C CA . LYS A 1 278 ? -7.395 -22.736 7.728 1.00 56.44 278 LYS A CA 1
ATOM 2079 C C . LYS A 1 278 ? -6.164 -23.636 7.581 1.00 56.44 278 LYS A C 1
ATOM 2081 O O . LYS A 1 278 ? -5.945 -24.501 8.424 1.00 56.44 278 LYS A O 1
ATOM 2086 N N . ARG A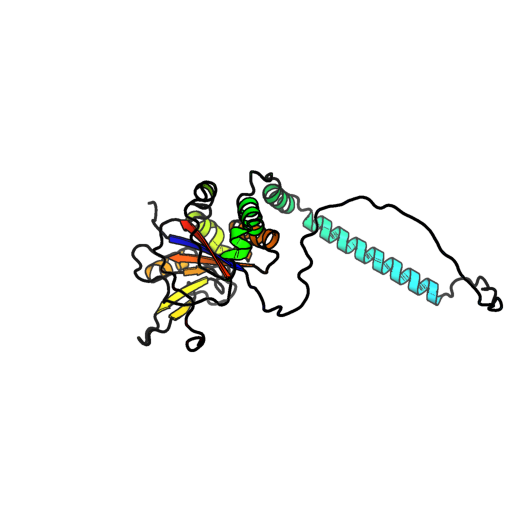 1 279 ? -5.432 -23.482 6.476 1.00 52.47 279 ARG A N 1
ATOM 2087 C CA . ARG A 1 279 ? -4.124 -24.122 6.276 1.00 52.47 279 ARG A CA 1
ATOM 2088 C C . ARG A 1 279 ? -3.037 -23.386 7.046 1.00 52.47 279 ARG A C 1
ATOM 2090 O O . ARG A 1 279 ? -3.140 -22.143 7.150 1.00 52.47 279 ARG A O 1
#

Radius of gyration: 28.04 Å; chains: 1; bounding box: 60×50×92 Å

Organism: NCBI:txid464990

pLDDT: mean 71.52, std 21.13, range [27.94, 95.44]

Sequence (279 aa):
MTCNLLLAVIVAACLLGLTHAFAPPLRAPFGAPSTPFIKREAGGRRRGIRPVPGSPGPLHTAVMQLTAEATKELEKVVQQQLSSVANAEALDRTTELFSNTVANRPWEALFTSLAASDTFRSKAWAREAVKMDDVPALGSFVTDCFTMSDIEKHVEEYPSSYAAQGTLSPDGNGGWFMKRVGTAQAADAPTKFSDLQKSLKEGTCVLNSAGAYISPLAAVSLAVLEAMQLPVGLNLYITAPNMQTSAPPHTDKQDVFVLQAQGAKHWRVYGAPPPANKR